Protein AF-A0A1A9HXX7-F1 (afdb_monomer)

Mean predicted aligned error: 15.19 Å

Secondary structure (DSSP, 8-state):
--B-HHHHHHHTTS-SSEEEEETTS-TTEEEEEEEEEEEETTEEEEEEEEEETTEE--TTTT-HHHHHH-BPTTTTSS-EEEETT----TTS-S-HHHHHHHTTEEPTTSBP-SSTTTTSBHHHHHHH-HHHHHHHHHH-TT-EE-HHHHHHHHHHSTT----HHHHHHHHHHHHHHHH-

Radius of gyration: 22.56 Å; Cα contacts (8 Å, |Δi|>4): 270; chains: 1; bounding box: 45×42×58 Å

pLDDT: mean 82.19, std 13.91, range [40.78, 95.62]

Sequence (180 aa):
MSLNIFEIWDGIGRQTPFAVRRDHWGEEQHAVVERIECEKLPYGKAFGYPVVNGQNSDRFEYDEQWRNEKLIPCCGCYQWTFIEDAEINKDKKLSDQYRKRLNKALSIFSKLTFGKHKGYTVEQAFLQNNQYIEWALLNVEKFCLTKEAIHLLEGMVAGFKFPDQIKRINDQKLLLCLKE

InterPro domains:
  IPR046768 Exodeoxyribonuclease X-like, C-terminal [PF20600] (112-140)

Organism: NCBI:txid1176587

Solvent-accessible surface area (backbone atoms only — not comparable to full-atom values): 10331 Å² total; per-residue (Å²): 129,57,33,23,52,50,55,51,30,56,74,66,70,65,61,64,68,46,38,34,27,48,80,89,51,58,92,56,36,35,33,40,37,61,47,74,54,61,94,50,88,71,48,69,49,40,25,35,49,44,30,44,76,82,34,84,44,72,89,67,56,88,40,62,54,34,64,75,70,20,36,46,79,71,39,69,40,64,41,28,36,81,42,91,86,58,78,69,70,84,84,75,83,64,52,76,68,45,50,66,42,63,73,44,58,37,47,44,81,36,59,35,90,57,75,96,52,48,73,33,26,46,45,59,39,33,78,74,35,53,68,56,51,54,49,37,46,70,73,35,83,77,45,27,56,37,72,66,33,54,55,50,58,35,68,72,39,89,91,48,68,80,54,69,68,56,53,52,48,26,52,50,43,47,53,53,54,73,73,116

Nearest PDB structures (foldseek):
  6z1p-assembly1_Bz  TM=7.227E-01  e=3.231E-03  Tetrahymena thermophila SB210
  7w76-assembly2_B  TM=1.781E-01  e=1.674E+00  Kluyveromyces lactis NRRL Y-1140
  2y4w-assembly1_A  TM=1.625E-01  e=4.793E+00  Homo sapiens

Structure (mmCIF, N/CA/C/O backbone):
data_AF-A0A1A9HXX7-F1
#
_entry.id   AF-A0A1A9HXX7-F1
#
loop_
_atom_site.group_PDB
_atom_site.id
_atom_site.type_symbol
_atom_site.label_atom_id
_atom_site.label_alt_id
_atom_site.label_comp_id
_atom_site.label_asym_id
_atom_site.label_entity_id
_atom_site.label_seq_id
_atom_site.pdbx_PDB_ins_code
_atom_site.Cartn_x
_atom_site.Cartn_y
_atom_site.Cartn_z
_atom_site.occupancy
_atom_site.B_iso_or_equiv
_atom_site.auth_seq_id
_atom_site.auth_comp_id
_atom_site.auth_asym_id
_atom_site.auth_atom_id
_atom_site.pdbx_PDB_model_num
ATOM 1 N N . MET A 1 1 ? 22.865 0.561 20.996 1.00 63.53 1 MET A N 1
ATOM 2 C CA . MET A 1 1 ? 22.057 0.380 22.219 1.00 63.53 1 MET A CA 1
ATOM 3 C C . MET A 1 1 ? 20.893 -0.497 21.839 1.00 63.53 1 MET A C 1
ATOM 5 O O . MET A 1 1 ? 20.206 -0.152 20.886 1.00 63.53 1 MET A O 1
ATOM 9 N N . SER A 1 2 ? 20.725 -1.617 22.528 1.00 83.56 2 SER A N 1
ATOM 10 C CA . SER A 1 2 ? 19.610 -2.525 22.286 1.00 83.56 2 SER A CA 1
ATOM 11 C C . SER A 1 2 ? 18.366 -1.983 22.982 1.00 83.56 2 SER A C 1
ATOM 13 O O . SER A 1 2 ? 18.411 -1.622 24.158 1.00 83.56 2 SER A O 1
ATOM 15 N N . LEU A 1 3 ? 17.272 -1.889 22.238 1.00 91.88 3 LEU A N 1
ATOM 16 C CA . LEU A 1 3 ? 15.974 -1.404 22.695 1.00 91.88 3 LEU A CA 1
ATOM 17 C C . LEU A 1 3 ? 14.982 -2.568 22.722 1.00 91.88 3 LEU A C 1
ATOM 19 O O . LEU A 1 3 ? 15.276 -3.669 22.244 1.00 91.88 3 LEU A O 1
ATOM 23 N N . ASN A 1 4 ? 13.800 -2.340 23.284 1.00 94.69 4 ASN A N 1
ATOM 24 C CA . ASN A 1 4 ? 12.667 -3.224 23.025 1.00 94.69 4 ASN A CA 1
ATOM 25 C C . ASN A 1 4 ? 11.915 -2.790 21.753 1.00 94.69 4 ASN A C 1
ATOM 27 O O . ASN A 1 4 ? 12.072 -1.668 21.268 1.00 94.69 4 ASN A O 1
ATOM 31 N N . ILE A 1 5 ? 11.080 -3.678 21.205 1.00 95.62 5 ILE A N 1
ATOM 32 C CA . ILE A 1 5 ? 10.365 -3.408 19.946 1.00 95.62 5 ILE A CA 1
ATOM 33 C C . ILE A 1 5 ? 9.424 -2.196 20.068 1.00 95.62 5 ILE A C 1
ATOM 35 O O . ILE A 1 5 ? 9.227 -1.478 19.091 1.00 95.62 5 ILE A O 1
ATOM 39 N N . PHE A 1 6 ? 8.858 -1.937 21.249 1.00 95.31 6 PHE A N 1
ATOM 40 C CA . PHE A 1 6 ? 7.892 -0.857 21.469 1.00 95.31 6 PHE A CA 1
ATOM 41 C C . PHE A 1 6 ? 8.556 0.522 21.531 1.00 95.31 6 PHE A C 1
ATOM 43 O O . PHE A 1 6 ? 8.003 1.483 21.008 1.00 95.31 6 PHE A O 1
ATOM 50 N N . GLU A 1 7 ? 9.749 0.619 22.116 1.00 93.94 7 GLU A N 1
ATOM 51 C CA . GLU A 1 7 ? 10.569 1.837 22.097 1.00 93.94 7 GLU A CA 1
ATOM 52 C C . GLU A 1 7 ? 11.086 2.141 20.692 1.00 93.94 7 GLU A C 1
ATOM 54 O O . GLU A 1 7 ? 11.061 3.295 20.271 1.00 93.94 7 GLU A O 1
ATOM 59 N N . ILE A 1 8 ? 11.493 1.110 19.939 1.00 92.75 8 ILE A N 1
ATOM 60 C CA . ILE A 1 8 ? 11.835 1.267 18.519 1.00 92.75 8 ILE A CA 1
ATOM 61 C C . ILE A 1 8 ? 10.624 1.808 17.760 1.00 92.75 8 ILE A C 1
ATOM 63 O O . ILE A 1 8 ? 10.739 2.807 17.059 1.00 92.75 8 ILE A O 1
ATOM 67 N N . TRP A 1 9 ? 9.460 1.177 17.935 1.00 92.88 9 TRP A N 1
ATOM 68 C CA . TRP A 1 9 ? 8.213 1.588 17.298 1.00 92.88 9 TRP A CA 1
ATOM 69 C C . TRP A 1 9 ? 7.835 3.034 17.628 1.00 92.88 9 TRP A C 1
ATOM 71 O O . TRP A 1 9 ? 7.499 3.789 16.720 1.00 92.88 9 TRP A O 1
ATOM 81 N N . ASP A 1 10 ? 7.919 3.446 18.894 1.00 91.25 10 ASP A N 1
ATOM 82 C CA . ASP A 1 10 ? 7.653 4.829 19.303 1.00 91.25 10 ASP A CA 1
ATOM 83 C C . ASP A 1 10 ? 8.661 5.806 18.671 1.00 91.25 10 ASP A C 1
ATOM 85 O O . ASP A 1 10 ? 8.258 6.822 18.102 1.00 91.25 10 ASP A O 1
ATOM 89 N N . GLY A 1 11 ? 9.949 5.444 18.659 1.00 88.94 11 GLY A N 1
ATOM 90 C CA . GLY A 1 11 ? 11.032 6.241 18.078 1.00 88.94 11 GLY A CA 1
ATOM 91 C C . GLY A 1 11 ? 10.926 6.452 16.564 1.00 88.94 11 GLY A C 1
ATOM 92 O O . GLY A 1 11 ? 11.278 7.524 16.078 1.00 88.94 11 GLY A O 1
ATOM 93 N N . ILE A 1 12 ? 10.383 5.483 15.817 1.00 85.69 12 ILE A N 1
ATOM 94 C CA . ILE A 1 12 ? 10.143 5.605 14.364 1.00 85.69 12 ILE A CA 1
ATOM 95 C C . ILE A 1 12 ? 8.781 6.239 14.022 1.00 85.69 12 ILE A C 1
ATOM 97 O O . ILE A 1 12 ? 8.313 6.157 12.885 1.00 85.69 12 ILE A O 1
ATOM 101 N N . GLY A 1 13 ? 8.098 6.848 14.996 1.00 85.75 13 GLY A N 1
ATOM 102 C CA . GLY A 1 13 ? 6.811 7.514 14.775 1.00 85.75 13 GLY A CA 1
ATOM 103 C C . GLY A 1 13 ? 5.624 6.554 14.677 1.00 85.75 13 GLY A C 1
ATOM 104 O O . GLY A 1 13 ? 4.640 6.848 13.998 1.00 85.75 13 GLY A O 1
ATOM 105 N N . ARG A 1 14 ? 5.709 5.404 15.353 1.00 86.62 14 ARG A N 1
ATOM 106 C CA . ARG A 1 14 ? 4.658 4.381 15.466 1.00 86.62 14 ARG A CA 1
ATOM 107 C C . ARG A 1 14 ? 4.222 3.760 14.141 1.00 86.62 14 ARG A C 1
ATOM 109 O O . ARG A 1 14 ? 3.080 3.319 13.986 1.00 86.62 14 ARG A O 1
ATOM 116 N N . GLN A 1 15 ? 5.145 3.673 13.192 1.00 80.38 15 GLN A N 1
ATOM 117 C CA . GLN A 1 15 ? 4.890 3.104 11.873 1.00 80.38 15 GLN A CA 1
ATOM 118 C C . GLN A 1 15 ? 5.136 1.592 11.842 1.00 80.38 15 GLN A C 1
ATOM 120 O O . GLN A 1 15 ? 5.987 1.061 12.548 1.00 80.38 15 GLN A O 1
ATOM 125 N N . THR A 1 16 ? 4.369 0.893 11.010 1.00 86.31 16 THR A N 1
ATOM 126 C CA . THR A 1 16 ? 4.563 -0.519 10.648 1.00 86.31 16 THR A CA 1
ATOM 127 C C . THR A 1 16 ? 4.318 -0.666 9.136 1.00 86.31 16 THR A C 1
ATOM 129 O O . THR A 1 16 ? 3.573 0.141 8.573 1.00 86.31 16 THR A O 1
ATOM 132 N N . PRO A 1 17 ? 4.908 -1.664 8.455 1.00 91.56 17 PRO A N 1
ATOM 133 C CA . PRO A 1 17 ? 5.880 -2.609 8.988 1.00 91.56 17 PRO A CA 1
ATOM 134 C C . PRO A 1 17 ? 7.278 -1.996 9.151 1.00 91.56 17 PRO A C 1
ATOM 136 O O . PRO A 1 17 ? 7.627 -1.046 8.455 1.00 91.56 17 PRO A O 1
ATOM 139 N N . PHE A 1 18 ? 8.080 -2.561 10.052 1.00 91.12 18 PHE A N 1
ATOM 140 C CA . PHE A 1 18 ? 9.488 -2.195 10.242 1.00 91.12 18 PHE A CA 1
ATOM 141 C C . PHE A 1 18 ? 10.331 -3.425 10.591 1.00 91.12 18 PHE A C 1
ATOM 143 O O . PHE A 1 18 ? 9.798 -4.433 11.056 1.00 91.12 18 PHE A O 1
ATOM 150 N N . ALA A 1 19 ? 11.639 -3.363 10.350 1.00 93.44 19 ALA A N 1
ATOM 151 C CA . ALA A 1 19 ? 12.543 -4.478 10.593 1.00 93.44 19 ALA A CA 1
ATOM 152 C C . ALA A 1 19 ? 13.346 -4.273 11.876 1.00 93.44 19 ALA A C 1
ATOM 154 O O . ALA A 1 19 ? 13.866 -3.190 12.146 1.00 93.44 19 ALA A O 1
ATOM 155 N N . VAL A 1 20 ? 13.475 -5.346 12.648 1.00 93.94 20 VAL A N 1
ATOM 156 C CA . VAL A 1 20 ? 14.313 -5.400 13.842 1.00 93.94 20 VAL A CA 1
ATOM 157 C C . VAL A 1 20 ? 15.187 -6.640 13.812 1.00 93.94 20 VAL A C 1
ATOM 159 O O . VAL A 1 20 ? 14.747 -7.722 13.424 1.00 93.94 20 VAL A O 1
ATOM 162 N N . ARG A 1 21 ? 16.432 -6.505 14.253 1.00 93.44 21 ARG A N 1
ATOM 163 C CA . ARG A 1 21 ? 17.349 -7.629 14.446 1.00 93.44 21 ARG A CA 1
ATOM 164 C C . ARG A 1 21 ? 17.585 -7.841 15.926 1.00 93.44 21 ARG A C 1
ATOM 166 O O . ARG A 1 21 ? 17.721 -6.876 16.675 1.00 93.44 21 ARG A O 1
ATOM 173 N N . ARG A 1 22 ? 17.642 -9.105 16.335 1.00 91.50 22 ARG A N 1
ATOM 174 C CA . ARG A 1 22 ? 18.023 -9.471 17.695 1.00 91.50 22 ARG A CA 1
ATOM 175 C C . ARG A 1 22 ? 19.546 -9.502 17.819 1.00 91.50 22 ARG A C 1
ATOM 177 O O . ARG A 1 22 ? 20.211 -9.933 16.886 1.00 91.50 22 ARG A O 1
ATOM 184 N N . ASP A 1 23 ? 20.094 -9.116 18.965 1.00 90.44 23 ASP A N 1
ATOM 185 C CA . ASP A 1 23 ? 21.549 -8.937 19.140 1.00 90.44 23 ASP A CA 1
ATOM 186 C C . ASP A 1 23 ? 22.413 -10.159 18.776 1.00 90.44 23 ASP A C 1
ATOM 188 O O . ASP A 1 23 ? 23.541 -10.005 18.322 1.00 90.44 23 ASP A O 1
ATOM 192 N N . HIS A 1 24 ? 21.895 -11.378 18.954 1.00 88.25 24 HIS A N 1
ATOM 193 C CA . HIS A 1 24 ? 22.619 -12.621 18.646 1.00 88.25 24 HIS A CA 1
ATOM 194 C C . HIS A 1 24 ? 22.291 -13.209 17.264 1.00 88.25 24 HIS A C 1
ATOM 196 O O . HIS A 1 24 ? 22.665 -14.346 16.977 1.00 88.25 24 HIS A O 1
ATOM 202 N N . TRP A 1 25 ? 21.533 -12.498 16.431 1.00 89.06 25 TRP A N 1
ATOM 203 C CA . TRP A 1 25 ? 21.194 -12.948 15.083 1.00 89.06 25 TRP A CA 1
ATOM 204 C C . TRP A 1 25 ? 22.250 -12.507 14.070 1.00 89.06 25 TRP A C 1
ATOM 206 O O . TRP A 1 25 ? 22.845 -11.439 14.207 1.00 89.06 25 TRP A O 1
ATOM 216 N N . GLY A 1 26 ? 22.461 -13.339 13.046 1.00 85.88 26 GLY A N 1
ATOM 217 C CA . GLY A 1 26 ? 23.341 -13.015 11.919 1.00 85.88 26 GLY A CA 1
ATOM 218 C C . GLY A 1 26 ? 22.847 -11.797 11.133 1.00 85.88 26 GLY A C 1
ATOM 219 O O . GLY A 1 26 ? 21.680 -11.412 11.230 1.00 85.88 26 GLY A O 1
ATOM 220 N N . GLU A 1 27 ? 23.720 -11.179 10.340 1.00 86.31 27 GLU A N 1
ATOM 221 C CA . GLU A 1 27 ? 23.376 -9.983 9.558 1.00 86.31 27 GLU A CA 1
ATOM 222 C C . GLU A 1 27 ? 22.264 -10.242 8.539 1.00 86.31 27 GLU A C 1
ATOM 224 O O . GLU A 1 27 ? 21.444 -9.365 8.270 1.00 86.31 27 GLU A O 1
ATOM 229 N N . GLU A 1 28 ? 22.193 -11.472 8.036 1.00 85.50 28 GLU A N 1
ATOM 230 C CA . GLU A 1 28 ? 21.183 -11.934 7.099 1.00 85.50 28 GLU A CA 1
ATOM 231 C C . GLU A 1 28 ? 19.810 -12.183 7.736 1.00 85.50 28 GLU A C 1
ATOM 233 O O . GLU A 1 28 ? 18.855 -12.497 7.021 1.00 85.50 28 GLU A O 1
ATOM 238 N N . GLN A 1 29 ? 19.709 -12.079 9.065 1.00 88.62 29 GLN A N 1
ATOM 239 C CA . GLN A 1 29 ? 18.544 -12.468 9.851 1.00 88.62 29 GLN A CA 1
ATOM 240 C C . GLN A 1 29 ? 17.905 -11.252 10.512 1.00 88.62 29 GLN A C 1
ATOM 242 O O . GLN A 1 29 ? 18.551 -10.478 11.218 1.00 88.62 29 GLN A O 1
ATOM 247 N N . HIS A 1 30 ? 16.599 -11.107 10.337 1.00 91.38 30 HIS A N 1
ATOM 248 C CA . HIS A 1 30 ? 15.818 -10.081 11.017 1.00 91.38 30 HIS A CA 1
ATOM 249 C C . HIS A 1 30 ? 14.355 -10.495 11.127 1.00 91.38 30 HIS A C 1
ATOM 251 O O . HIS A 1 30 ? 13.913 -11.455 10.504 1.00 91.38 30 HIS A O 1
ATOM 257 N N . ALA A 1 31 ? 13.598 -9.794 11.960 1.00 91.62 31 ALA A N 1
ATOM 258 C CA . ALA A 1 31 ? 12.160 -9.935 12.069 1.00 91.62 31 ALA A CA 1
ATOM 259 C C . ALA A 1 31 ? 11.512 -8.692 11.473 1.00 91.62 31 ALA A C 1
ATOM 261 O O . ALA A 1 31 ? 11.918 -7.569 11.767 1.00 91.62 31 ALA A O 1
ATOM 262 N N . VAL A 1 32 ? 10.490 -8.895 10.652 1.00 91.75 32 VAL A N 1
ATOM 263 C CA . VAL A 1 32 ? 9.611 -7.824 10.193 1.00 91.75 32 VAL A CA 1
ATOM 264 C C . VAL A 1 32 ? 8.426 -7.769 11.140 1.00 91.75 32 VAL A C 1
ATOM 266 O O . VAL A 1 32 ? 7.659 -8.725 11.232 1.00 91.75 32 VAL A O 1
ATOM 269 N N . VAL A 1 33 ? 8.280 -6.650 11.841 1.00 92.19 33 VAL A N 1
ATOM 270 C CA . VAL A 1 33 ? 7.141 -6.347 12.708 1.00 92.19 33 VAL A CA 1
ATOM 271 C C . VAL A 1 33 ? 6.030 -5.761 11.843 1.00 92.19 33 VAL A C 1
ATOM 273 O O . VAL A 1 33 ? 6.220 -4.723 11.219 1.00 92.19 33 VAL A O 1
ATOM 276 N N . GLU A 1 34 ? 4.869 -6.413 11.798 1.00 90.75 34 GLU A N 1
ATOM 277 C CA . GLU A 1 34 ? 3.717 -6.017 10.970 1.00 90.75 34 GLU A CA 1
ATOM 278 C C . GLU A 1 34 ? 2.596 -5.348 11.772 1.00 90.75 34 GLU A C 1
ATOM 280 O O . GLU A 1 34 ? 1.806 -4.592 11.214 1.00 90.75 34 GLU A O 1
ATOM 285 N N . ARG A 1 35 ? 2.479 -5.656 13.068 1.00 90.12 35 ARG A N 1
ATOM 286 C CA . ARG A 1 35 ? 1.409 -5.137 13.929 1.00 90.12 35 ARG A CA 1
ATOM 287 C C . ARG A 1 35 ? 1.891 -5.040 15.367 1.00 90.12 35 ARG A C 1
ATOM 289 O O . ARG A 1 35 ? 2.583 -5.934 15.847 1.00 90.12 35 ARG A O 1
ATOM 296 N N . ILE A 1 36 ? 1.470 -3.993 16.066 1.00 90.88 36 ILE A N 1
ATOM 297 C CA . ILE A 1 36 ? 1.721 -3.805 17.496 1.00 90.88 36 ILE A CA 1
ATOM 298 C C . ILE A 1 36 ? 0.397 -3.548 18.210 1.00 90.88 36 ILE A C 1
ATOM 300 O O . ILE A 1 36 ? -0.414 -2.741 17.765 1.00 90.88 36 ILE A O 1
ATOM 304 N N . GLU A 1 37 ? 0.202 -4.234 19.329 1.00 90.88 37 GLU A N 1
ATOM 305 C CA . GLU A 1 37 ? -0.870 -4.001 20.293 1.00 90.88 37 GLU A CA 1
ATOM 306 C C . GLU A 1 37 ? -0.215 -3.551 21.604 1.00 90.88 37 GLU A C 1
ATOM 308 O O . GLU A 1 37 ? 0.279 -4.368 22.381 1.00 90.88 37 GLU A O 1
ATOM 313 N N . CYS A 1 38 ? -0.140 -2.239 21.827 1.00 86.25 38 CYS A N 1
ATOM 314 C CA . CYS A 1 38 ? 0.487 -1.647 23.008 1.00 86.25 38 CYS A CA 1
ATOM 315 C C . CYS A 1 38 ? -0.418 -0.541 23.559 1.00 86.25 38 CYS A C 1
ATOM 317 O O . CYS A 1 38 ? -0.508 0.542 22.986 1.00 86.25 38 CYS A O 1
ATOM 319 N N . GLU A 1 39 ? -1.112 -0.832 24.661 1.00 79.19 39 GLU A N 1
ATOM 320 C CA . GLU A 1 39 ? -1.983 0.138 25.340 1.00 79.19 39 GLU A CA 1
ATOM 321 C C . GLU A 1 39 ? -1.170 1.164 26.142 1.00 79.19 39 GLU A C 1
ATOM 323 O O . GLU A 1 39 ? -1.529 2.339 26.209 1.00 79.19 39 GLU A O 1
ATOM 328 N N . LYS A 1 40 ? -0.051 0.729 26.736 1.00 83.75 40 LYS A N 1
ATOM 329 C CA . LYS A 1 40 ? 0.841 1.569 27.536 1.00 83.75 40 LYS A CA 1
ATOM 330 C C . LYS A 1 40 ? 2.294 1.143 27.342 1.00 83.75 40 LYS A C 1
ATOM 332 O O . LYS A 1 40 ? 2.651 -0.000 27.615 1.00 83.75 40 LYS A O 1
ATOM 337 N N . LEU A 1 41 ? 3.144 2.082 26.930 1.00 79.44 41 LEU A N 1
ATOM 338 C CA . LEU A 1 41 ? 4.585 1.848 26.832 1.00 79.44 41 LEU A CA 1
ATOM 339 C C . LEU A 1 41 ? 5.187 1.451 28.199 1.00 79.44 41 LEU A C 1
ATOM 341 O O . LEU A 1 41 ? 4.703 1.920 29.236 1.00 79.44 41 LEU A O 1
ATOM 345 N N . PRO A 1 42 ? 6.253 0.627 28.222 1.00 83.56 42 PRO A N 1
ATOM 346 C CA . PRO A 1 42 ? 6.999 0.098 27.073 1.00 83.56 42 PRO A CA 1
ATOM 347 C C . PRO A 1 42 ? 6.632 -1.356 26.715 1.00 83.56 42 PRO A C 1
ATOM 349 O O . PRO A 1 42 ? 7.453 -2.058 26.135 1.00 83.56 42 PRO A O 1
ATOM 352 N N . TYR A 1 43 ? 5.439 -1.845 27.082 1.00 88.44 43 TYR A N 1
ATOM 353 C CA . TYR A 1 43 ? 5.087 -3.262 26.927 1.00 88.44 43 TYR A CA 1
ATOM 354 C C . TYR A 1 43 ? 3.765 -3.474 26.190 1.00 88.44 43 TYR A C 1
ATOM 356 O O . TYR A 1 43 ? 2.819 -2.696 26.294 1.00 88.44 43 TYR A O 1
ATOM 364 N N . GLY A 1 44 ? 3.688 -4.573 25.451 1.00 91.38 44 GLY A N 1
ATOM 365 C CA . GLY A 1 44 ? 2.519 -4.955 24.674 1.00 91.38 44 GLY A CA 1
ATOM 366 C C . GLY A 1 44 ? 2.766 -6.273 23.955 1.00 91.38 44 GLY A C 1
ATOM 367 O O . GLY A 1 44 ? 3.568 -7.096 24.400 1.00 91.38 44 GLY A O 1
ATOM 368 N N . LYS A 1 45 ? 2.113 -6.451 22.811 1.00 94.31 45 LYS A N 1
ATOM 369 C CA . LYS A 1 45 ? 2.353 -7.560 21.887 1.00 94.31 45 LYS A CA 1
ATOM 370 C C . LYS A 1 45 ? 2.840 -7.013 20.554 1.00 94.31 45 LYS A C 1
ATOM 372 O O . LYS A 1 45 ? 2.251 -6.078 20.013 1.00 94.31 45 LYS A O 1
ATOM 377 N N . ALA A 1 46 ? 3.901 -7.603 20.021 1.00 94.50 46 ALA A N 1
ATOM 378 C CA . ALA A 1 46 ? 4.367 -7.341 18.666 1.00 94.50 46 ALA A CA 1
ATOM 379 C C . ALA A 1 46 ? 4.147 -8.590 17.817 1.00 94.50 46 ALA A C 1
ATOM 381 O O . ALA A 1 46 ? 4.426 -9.702 18.263 1.00 94.50 46 ALA A O 1
ATOM 382 N N . PHE A 1 47 ? 3.655 -8.399 16.600 1.00 92.75 47 PHE A N 1
ATOM 383 C CA . PHE A 1 47 ? 3.376 -9.473 15.663 1.00 92.75 47 PHE A CA 1
ATOM 384 C C . PHE A 1 47 ? 4.177 -9.279 14.385 1.00 92.75 47 PHE A C 1
ATOM 386 O O . PHE A 1 47 ? 4.315 -8.154 13.904 1.00 92.75 47 PHE A O 1
ATOM 393 N N . GLY A 1 48 ? 4.664 -10.368 13.806 1.00 91.19 48 GLY A N 1
ATOM 394 C CA . GLY A 1 48 ? 5.498 -10.310 12.620 1.00 91.19 48 GLY A CA 1
ATOM 395 C C . GLY A 1 48 ? 6.017 -11.666 12.181 1.00 91.19 48 GLY A C 1
ATOM 396 O O . GLY A 1 48 ? 5.526 -12.710 12.604 1.00 91.19 48 GLY A O 1
ATOM 397 N N . TYR A 1 49 ? 7.023 -11.655 11.320 1.00 87.88 49 TYR A N 1
ATOM 398 C CA . TYR A 1 49 ? 7.617 -12.868 10.771 1.00 87.88 49 TYR A CA 1
ATOM 399 C C . TYR A 1 49 ? 9.133 -12.718 10.627 1.00 87.88 49 TYR A C 1
ATOM 401 O O . TYR A 1 49 ? 9.629 -11.604 10.445 1.00 87.88 49 TYR A O 1
ATOM 409 N N . PRO A 1 50 ? 9.885 -13.820 10.711 1.00 89.44 50 PRO A N 1
ATOM 410 C CA . PRO A 1 50 ? 11.319 -13.789 10.505 1.00 89.44 50 PRO A CA 1
ATOM 411 C C . PRO A 1 50 ? 11.684 -13.848 9.019 1.00 89.44 50 PRO A C 1
ATOM 413 O O . PRO A 1 50 ? 11.007 -14.464 8.190 1.00 89.44 50 PRO A O 1
ATOM 416 N N . VAL A 1 51 ? 12.808 -13.224 8.705 1.00 86.88 51 VAL A N 1
ATOM 417 C CA . VAL A 1 51 ? 13.403 -13.122 7.380 1.00 86.88 51 VAL A CA 1
ATOM 418 C C . VAL A 1 51 ? 14.854 -13.573 7.472 1.00 86.88 51 VAL A C 1
ATOM 420 O O . VAL A 1 51 ? 15.575 -13.194 8.396 1.00 86.88 51 VAL A O 1
ATOM 423 N N . VAL A 1 52 ? 15.275 -14.394 6.512 1.00 84.44 52 VAL A N 1
ATOM 424 C CA . VAL A 1 52 ? 16.657 -14.854 6.345 1.00 84.44 52 VAL A CA 1
ATOM 425 C C . VAL A 1 52 ? 17.042 -14.658 4.881 1.00 84.44 52 VAL A C 1
ATOM 427 O O . VAL A 1 52 ? 16.328 -15.129 3.998 1.00 84.44 52 VAL A O 1
ATOM 430 N N . ASN A 1 53 ? 18.148 -13.961 4.605 1.00 81.12 53 ASN A N 1
ATOM 431 C CA . ASN A 1 53 ? 18.597 -13.629 3.239 1.00 81.12 53 ASN A CA 1
ATOM 432 C C . ASN A 1 53 ? 17.502 -12.946 2.387 1.00 81.12 53 ASN A C 1
ATOM 434 O O . ASN A 1 53 ? 17.302 -13.286 1.221 1.00 81.12 53 ASN A O 1
ATOM 438 N N . GLY A 1 54 ? 16.733 -12.033 2.991 1.00 73.38 54 GLY A N 1
ATOM 439 C CA . GLY A 1 54 ? 15.649 -11.307 2.311 1.00 73.38 54 GLY A CA 1
ATOM 440 C C . GLY A 1 54 ? 14.395 -12.141 2.003 1.00 73.38 54 GLY A C 1
ATOM 441 O O . GLY A 1 54 ? 13.442 -11.627 1.416 1.00 73.38 54 GLY A O 1
ATOM 442 N N . GLN A 1 55 ? 14.356 -13.415 2.407 1.00 74.88 55 GLN A N 1
ATOM 443 C CA . GLN A 1 55 ? 13.207 -14.297 2.218 1.00 74.88 55 GLN A CA 1
ATOM 444 C C . GLN A 1 55 ? 12.541 -14.634 3.548 1.00 74.88 55 GLN A C 1
ATOM 446 O O . GLN A 1 55 ? 13.211 -14.827 4.563 1.00 74.88 55 GLN A O 1
ATOM 451 N N . ASN A 1 56 ? 11.211 -14.743 3.531 1.00 77.31 56 ASN A N 1
ATOM 452 C CA . ASN A 1 56 ? 10.469 -15.276 4.669 1.00 77.31 56 ASN A CA 1
ATOM 453 C C . ASN A 1 56 ? 11.020 -16.655 5.010 1.00 77.31 56 ASN A C 1
ATOM 455 O O . ASN A 1 56 ? 11.203 -17.490 4.124 1.00 77.31 56 ASN A O 1
ATOM 459 N N . SER A 1 57 ? 11.286 -16.865 6.289 1.00 73.88 57 SER A N 1
ATOM 460 C CA . SER A 1 57 ? 11.929 -18.076 6.759 1.00 73.88 57 SER A CA 1
ATOM 461 C C . SER A 1 57 ? 11.052 -18.763 7.783 1.00 73.88 57 SER A C 1
ATOM 463 O O . SER A 1 57 ? 10.546 -18.122 8.693 1.00 73.88 57 SER A O 1
ATOM 465 N N . ASP A 1 58 ? 10.942 -20.079 7.687 1.00 70.38 58 ASP A N 1
ATOM 466 C CA . ASP A 1 58 ? 10.296 -20.896 8.713 1.00 70.38 58 ASP A CA 1
ATOM 467 C C . ASP A 1 58 ? 11.321 -21.354 9.776 1.00 70.38 58 ASP A C 1
ATOM 469 O O . ASP A 1 58 ? 11.021 -22.091 10.705 1.00 70.38 58 ASP A O 1
ATOM 473 N N . ARG A 1 59 ? 12.573 -20.873 9.706 1.00 59.88 59 ARG A N 1
ATOM 474 C CA . ARG A 1 59 ? 13.682 -21.298 10.583 1.00 59.88 59 ARG A CA 1
ATOM 475 C C . ARG A 1 59 ? 13.442 -21.067 12.083 1.00 59.88 59 ARG A C 1
ATOM 477 O O . ARG A 1 59 ? 14.129 -21.675 12.900 1.00 59.88 59 ARG A O 1
ATOM 484 N N . PHE A 1 60 ? 12.485 -20.219 12.455 1.00 64.25 60 PHE A N 1
ATOM 485 C CA . PHE A 1 60 ? 12.113 -19.958 13.852 1.00 64.25 60 PHE A CA 1
ATOM 486 C C . PHE A 1 60 ? 10.790 -20.641 14.257 1.00 64.25 60 PHE A C 1
ATOM 488 O O . PHE A 1 60 ? 10.161 -20.246 15.233 1.00 64.25 60 PHE A O 1
ATOM 495 N N . GLU A 1 61 ? 10.394 -21.696 13.534 1.00 57.09 61 GLU A N 1
ATOM 496 C CA . GLU A 1 61 ? 9.192 -22.521 13.757 1.00 57.09 61 GLU A CA 1
ATOM 497 C C . GLU A 1 61 ? 9.086 -23.190 15.134 1.00 57.09 61 GLU A C 1
ATOM 499 O O . GLU A 1 61 ? 8.025 -23.725 15.461 1.00 57.09 61 GLU A O 1
ATOM 504 N N . TYR A 1 62 ? 10.153 -23.189 15.939 1.00 72.38 62 TYR A N 1
ATOM 505 C CA . TYR A 1 62 ? 10.118 -23.788 17.275 1.00 72.38 62 TYR A CA 1
ATOM 506 C C . TYR A 1 62 ? 9.169 -23.047 18.229 1.00 72.38 62 TYR A C 1
ATOM 508 O O . TYR A 1 62 ? 8.744 -23.627 19.226 1.00 72.38 62 TYR A O 1
ATOM 516 N N . ASP A 1 63 ? 8.839 -21.783 17.947 1.00 80.88 63 ASP A N 1
ATOM 517 C CA . ASP A 1 63 ? 7.873 -21.016 18.729 1.00 80.88 63 ASP A CA 1
ATOM 518 C C . ASP A 1 63 ? 6.471 -21.139 18.115 1.00 80.88 63 ASP A C 1
ATOM 520 O O . ASP A 1 63 ? 6.170 -20.575 17.058 1.00 80.88 63 ASP A O 1
ATOM 524 N N . GLU A 1 64 ? 5.598 -21.903 18.776 1.00 81.38 64 GLU A N 1
ATOM 525 C CA . GLU A 1 64 ? 4.244 -22.163 18.280 1.00 81.38 64 GLU A CA 1
ATOM 526 C C . GLU A 1 64 ? 3.396 -20.891 18.174 1.00 81.38 64 GLU A C 1
ATOM 528 O O . GLU A 1 64 ? 2.592 -20.768 17.246 1.00 81.38 64 GLU A O 1
ATOM 533 N N . GLN A 1 65 ? 3.587 -19.937 19.091 1.00 83.75 65 GLN A N 1
ATOM 534 C CA . GLN A 1 65 ? 2.846 -18.675 19.102 1.00 83.75 65 GLN A CA 1
ATOM 535 C C . GLN A 1 65 ? 3.313 -17.774 17.960 1.00 83.75 65 GLN A C 1
ATOM 537 O O . GLN A 1 65 ? 2.494 -17.148 17.282 1.00 83.75 65 GLN A O 1
ATOM 542 N N . TRP A 1 66 ? 4.614 -17.756 17.672 1.00 86.88 66 TRP A N 1
ATOM 543 C CA . TRP A 1 66 ? 5.129 -17.025 16.524 1.00 86.88 66 TRP A CA 1
ATOM 544 C C . TRP A 1 66 ? 4.685 -17.649 15.200 1.00 86.88 66 TRP A C 1
ATOM 546 O O . TRP A 1 66 ? 4.236 -16.941 14.301 1.00 86.88 66 TRP A O 1
ATOM 556 N N . ARG A 1 67 ? 4.724 -18.977 15.079 1.00 79.75 67 ARG A N 1
ATOM 557 C CA . ARG A 1 67 ? 4.297 -19.678 13.861 1.00 79.75 67 ARG A CA 1
ATOM 558 C C . ARG A 1 67 ? 2.806 -19.487 13.569 1.00 79.75 67 ARG A C 1
ATOM 560 O O . ARG A 1 67 ? 2.436 -19.167 12.440 1.00 79.75 67 ARG A O 1
ATOM 567 N N . ASN A 1 68 ? 1.953 -19.682 14.574 1.00 81.19 68 ASN A N 1
ATOM 568 C CA . ASN A 1 68 ? 0.503 -19.737 14.379 1.00 81.19 68 ASN A CA 1
ATOM 569 C C . ASN A 1 68 ? -0.156 -18.356 14.483 1.00 81.19 68 ASN A C 1
ATOM 571 O O . ASN A 1 68 ? -1.046 -18.027 13.699 1.00 81.19 68 ASN A O 1
ATOM 575 N N . GLU A 1 69 ? 0.284 -17.536 15.439 1.00 85.25 69 GLU A N 1
ATOM 576 C CA . GLU A 1 69 ? -0.336 -16.244 15.755 1.00 85.25 69 GLU A CA 1
ATOM 577 C C . GLU A 1 69 ? 0.517 -15.053 15.314 1.00 85.25 69 GLU A C 1
ATOM 579 O O . GLU A 1 69 ? 0.079 -13.908 15.439 1.00 85.25 69 GLU A O 1
ATOM 584 N N . LYS A 1 70 ? 1.718 -15.305 14.775 1.00 89.25 70 LYS A N 1
ATOM 585 C CA . LYS A 1 70 ? 2.734 -14.292 14.459 1.00 89.25 70 LYS A CA 1
ATOM 586 C C . LYS A 1 70 ? 3.272 -13.538 15.668 1.00 89.25 70 LYS A C 1
ATOM 588 O O . LYS A 1 70 ? 3.910 -12.510 15.476 1.00 89.25 70 LYS A O 1
ATOM 593 N N . LEU A 1 71 ? 3.031 -13.992 16.894 1.00 91.12 71 LEU A N 1
ATOM 594 C CA . LEU A 1 71 ? 3.496 -13.293 18.088 1.00 91.12 71 LEU A CA 1
ATOM 595 C C . LEU A 1 71 ? 5.026 -13.368 18.182 1.00 91.12 71 LEU A 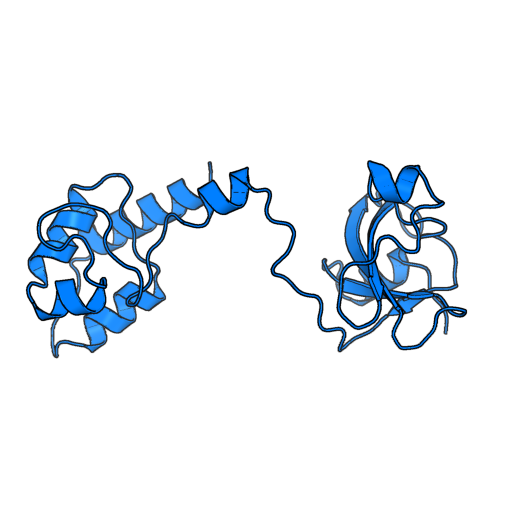C 1
ATOM 597 O O . LEU A 1 71 ? 5.582 -14.449 18.320 1.00 91.12 71 LEU A O 1
ATOM 601 N N . ILE A 1 72 ? 5.709 -12.226 18.115 1.00 92.56 72 ILE A N 1
ATOM 602 C CA . ILE A 1 72 ? 7.170 -12.188 18.179 1.00 92.56 72 ILE A CA 1
ATOM 603 C C . ILE A 1 72 ? 7.606 -12.494 19.621 1.00 92.56 72 ILE A C 1
ATOM 605 O O . ILE A 1 72 ? 7.261 -11.733 20.540 1.00 92.56 72 ILE A O 1
ATOM 609 N N . PRO A 1 73 ? 8.394 -13.559 19.844 1.00 89.75 73 PRO A N 1
ATOM 610 C CA . PRO A 1 73 ? 8.855 -13.921 21.172 1.00 89.75 73 PRO A CA 1
ATOM 611 C C . PRO A 1 73 ? 9.828 -12.873 21.699 1.00 89.75 73 PRO A C 1
ATOM 613 O O . PRO A 1 73 ? 10.621 -12.298 20.953 1.00 89.75 73 PRO A O 1
ATOM 616 N N . CYS A 1 74 ? 9.797 -12.636 23.011 1.00 90.75 74 CYS A N 1
ATOM 617 C CA . CYS A 1 74 ? 10.695 -11.683 23.672 1.00 90.75 74 CYS A CA 1
ATOM 618 C C . CYS A 1 74 ? 10.634 -10.250 23.091 1.00 90.75 74 CYS A C 1
ATOM 620 O O . CYS A 1 74 ? 11.623 -9.518 23.150 1.00 90.75 74 CYS A O 1
ATOM 622 N N . CYS A 1 75 ? 9.494 -9.812 22.542 1.00 90.88 75 CYS A N 1
ATOM 623 C CA . CYS A 1 75 ? 9.347 -8.475 21.943 1.00 90.88 75 CYS A CA 1
ATOM 624 C C . CYS A 1 75 ? 9.583 -7.304 22.922 1.00 90.88 75 CYS A C 1
ATOM 626 O O . CYS A 1 75 ? 9.995 -6.225 22.503 1.00 90.88 75 CYS A O 1
ATOM 628 N N . GLY A 1 76 ? 9.379 -7.523 24.225 1.00 92.12 76 GLY A N 1
ATOM 629 C CA . GLY A 1 76 ? 9.669 -6.551 25.288 1.00 92.12 76 GLY A CA 1
ATOM 630 C C . GLY A 1 76 ? 11.112 -6.564 25.811 1.00 92.12 76 GLY A C 1
ATOM 631 O O . GLY A 1 76 ? 11.436 -5.783 26.699 1.00 92.12 76 GLY A O 1
ATOM 632 N N . CYS A 1 77 ? 11.979 -7.454 25.320 1.00 91.19 77 CYS A N 1
ATOM 633 C CA . CYS A 1 77 ? 13.368 -7.520 25.775 1.00 91.19 77 CYS A CA 1
ATOM 634 C C . CYS A 1 77 ? 14.212 -6.421 25.125 1.00 91.19 77 CYS A C 1
ATOM 636 O O . CYS A 1 77 ? 14.068 -6.157 23.939 1.00 91.19 77 CYS A O 1
ATOM 638 N N . TYR A 1 78 ? 15.154 -5.848 25.869 1.00 93.75 78 TYR A N 1
ATOM 639 C CA . TYR A 1 78 ? 16.120 -4.857 25.378 1.00 93.75 78 TYR A CA 1
ATOM 640 C C . TYR A 1 78 ? 17.251 -5.529 24.588 1.00 93.75 78 TYR A C 1
ATOM 642 O O . TYR A 1 78 ? 18.412 -5.484 24.976 1.00 93.75 78 TYR A O 1
ATOM 650 N N . GLN A 1 79 ? 16.885 -6.257 23.536 1.00 93.56 79 GLN A N 1
ATOM 651 C CA . GLN A 1 79 ? 17.790 -7.060 22.704 1.00 93.56 79 GLN A CA 1
ATOM 652 C C . GLN A 1 79 ? 17.520 -6.854 21.212 1.00 93.56 79 GLN A C 1
ATOM 654 O O . GLN A 1 79 ? 17.919 -7.687 20.399 1.00 93.56 79 GLN A O 1
ATOM 659 N N . TRP A 1 80 ? 16.766 -5.808 20.865 1.00 94.31 80 TRP A N 1
ATOM 660 C CA . TRP A 1 80 ? 16.370 -5.507 19.501 1.00 94.31 80 TRP A CA 1
ATOM 661 C C . TRP A 1 80 ? 17.058 -4.240 19.018 1.00 94.31 80 TRP A C 1
ATOM 663 O O . TRP A 1 80 ? 17.199 -3.257 19.745 1.00 94.31 80 TRP A O 1
ATOM 673 N N . THR A 1 81 ? 17.448 -4.262 17.753 1.00 94.56 81 THR A N 1
ATOM 674 C CA . THR A 1 81 ? 18.023 -3.124 17.046 1.00 94.56 81 THR A CA 1
ATOM 675 C C . THR A 1 81 ? 17.207 -2.874 15.786 1.00 94.56 81 THR A C 1
ATOM 677 O O . THR A 1 81 ? 16.886 -3.814 15.058 1.00 94.56 81 THR A O 1
ATOM 680 N N . PHE A 1 82 ? 16.849 -1.615 15.541 1.00 92.88 82 PHE A N 1
ATOM 681 C CA . PHE A 1 82 ? 16.156 -1.199 14.325 1.00 92.88 82 PHE A CA 1
ATOM 682 C C . PHE A 1 82 ? 17.064 -1.346 13.098 1.00 92.88 82 PHE A C 1
ATOM 684 O O . PHE A 1 82 ? 18.261 -1.074 13.179 1.00 92.88 82 PHE A O 1
ATOM 691 N N . ILE A 1 83 ? 16.496 -1.774 11.971 1.00 90.69 83 ILE A N 1
ATOM 692 C CA . ILE A 1 83 ? 17.194 -1.848 10.686 1.00 90.69 83 ILE A CA 1
ATOM 693 C C . ILE A 1 83 ? 16.525 -0.856 9.735 1.00 90.69 83 ILE A C 1
ATOM 695 O O . ILE A 1 83 ? 15.423 -1.113 9.254 1.00 90.69 83 ILE A O 1
ATOM 699 N N . GLU A 1 84 ? 17.197 0.267 9.486 1.00 78.19 84 GLU A N 1
ATOM 700 C CA . GLU A 1 84 ? 16.695 1.361 8.640 1.00 78.19 84 GLU A CA 1
ATOM 701 C C . GLU A 1 84 ? 16.490 0.922 7.182 1.00 78.19 84 GLU A C 1
ATOM 703 O O . GLU A 1 84 ? 15.410 1.113 6.627 1.00 78.19 84 GLU A O 1
ATOM 708 N N . ASP A 1 85 ? 17.485 0.247 6.603 1.00 70.44 85 ASP A N 1
ATOM 709 C CA . ASP A 1 85 ? 17.524 -0.109 5.177 1.00 70.44 85 ASP A CA 1
ATOM 710 C C . ASP A 1 85 ? 17.132 -1.566 4.895 1.00 70.44 85 ASP A C 1
ATOM 712 O O . ASP A 1 85 ? 17.567 -2.170 3.912 1.00 70.44 85 ASP A O 1
ATOM 716 N N . ALA A 1 86 ? 16.332 -2.187 5.764 1.00 70.25 86 ALA A N 1
ATOM 717 C CA . ALA A 1 86 ? 15.839 -3.520 5.455 1.00 70.25 86 ALA A CA 1
ATOM 718 C C . ALA A 1 86 ? 14.916 -3.451 4.231 1.00 70.25 86 ALA A C 1
ATOM 720 O O . ALA A 1 86 ? 13.928 -2.712 4.228 1.00 70.25 86 ALA A O 1
ATOM 721 N N . GLU A 1 87 ? 15.189 -4.278 3.220 1.00 65.38 87 GLU A N 1
ATOM 722 C CA . GLU A 1 87 ? 14.251 -4.560 2.134 1.00 65.38 87 GLU A CA 1
ATOM 723 C C . GLU A 1 87 ? 13.057 -5.345 2.692 1.00 65.38 87 GLU A C 1
ATOM 725 O O . GLU A 1 87 ? 12.908 -6.558 2.526 1.00 65.38 87 GLU A O 1
ATOM 730 N N . ILE A 1 88 ? 12.189 -4.643 3.416 1.00 66.62 88 ILE A N 1
ATOM 731 C CA . ILE A 1 88 ? 10.920 -5.175 3.875 1.00 66.62 88 ILE A CA 1
ATOM 732 C C . ILE A 1 88 ? 10.091 -5.324 2.613 1.00 66.62 88 ILE A C 1
ATOM 734 O O . ILE A 1 88 ? 9.565 -4.343 2.087 1.00 66.62 88 ILE A O 1
ATOM 738 N N . ASN A 1 89 ? 10.021 -6.551 2.101 1.00 54.03 89 ASN A N 1
ATOM 739 C CA . ASN A 1 89 ? 9.155 -6.927 0.995 1.00 54.03 89 ASN A CA 1
ATOM 740 C C . ASN A 1 89 ? 7.706 -6.565 1.374 1.00 54.03 89 ASN A C 1
ATOM 742 O O . ASN A 1 89 ? 6.971 -7.374 1.945 1.00 54.03 89 ASN A O 1
ATOM 746 N N . LYS A 1 90 ? 7.290 -5.330 1.061 1.00 48.28 90 LYS A N 1
ATOM 747 C CA . LYS A 1 90 ? 5.937 -4.794 1.290 1.00 48.28 90 LYS A CA 1
ATOM 748 C C . LYS A 1 90 ? 4.866 -5.606 0.542 1.00 48.28 90 LYS A C 1
ATOM 750 O O . LYS A 1 90 ? 3.676 -5.419 0.774 1.00 48.28 90 LYS A O 1
ATOM 755 N N . ASP A 1 91 ? 5.279 -6.551 -0.305 1.00 44.03 91 ASP A N 1
ATOM 756 C CA . ASP A 1 91 ? 4.433 -7.319 -1.214 1.00 44.03 91 ASP A CA 1
ATOM 757 C C . ASP A 1 91 ? 3.857 -8.637 -0.669 1.00 44.03 91 ASP A C 1
ATOM 759 O O . ASP A 1 91 ? 3.109 -9.327 -1.378 1.00 44.03 91 ASP A O 1
ATOM 763 N N . LYS A 1 92 ? 4.119 -9.016 0.589 1.00 47.09 92 LYS A N 1
ATOM 764 C CA . LYS A 1 92 ? 3.560 -10.261 1.153 1.00 47.09 92 LYS A CA 1
ATOM 765 C C . LYS A 1 92 ? 3.034 -10.123 2.583 1.00 47.09 92 LYS A C 1
ATOM 767 O O . LYS A 1 92 ? 3.600 -10.701 3.500 1.00 47.09 92 LYS A O 1
ATOM 772 N N . LYS A 1 93 ? 1.850 -9.510 2.719 1.00 43.09 93 LYS A N 1
ATOM 773 C CA . LYS A 1 93 ? 0.644 -10.144 3.313 1.00 43.09 93 LYS A CA 1
ATOM 774 C C . LYS A 1 93 ? -0.572 -9.227 3.204 1.00 43.09 93 LYS A C 1
ATOM 776 O O . LYS A 1 93 ? -1.131 -8.720 4.168 1.00 43.09 93 LYS A O 1
ATOM 781 N N . LEU A 1 94 ? -1.038 -9.110 1.974 1.00 44.44 94 LEU A N 1
ATOM 782 C CA . LEU A 1 94 ? -2.427 -8.802 1.697 1.00 44.44 94 LEU A CA 1
ATOM 783 C C . LEU A 1 94 ? -3.088 -10.155 1.449 1.00 44.44 94 LEU A C 1
ATOM 785 O O . LEU A 1 94 ? -2.624 -10.898 0.584 1.00 44.44 94 LEU A O 1
ATOM 789 N N . SER A 1 95 ? -4.062 -10.532 2.287 1.00 50.06 95 SER A N 1
ATOM 790 C CA . SER A 1 95 ? -4.717 -11.851 2.238 1.00 50.06 95 SER A CA 1
ATOM 791 C C . SER A 1 95 ? -5.139 -12.189 0.804 1.00 50.06 95 SER A C 1
ATOM 793 O O . SER A 1 95 ? -5.442 -11.285 0.037 1.00 50.06 95 SER A O 1
ATOM 795 N N . ASP A 1 96 ? -5.198 -13.456 0.392 1.00 46.09 96 ASP A N 1
ATOM 796 C CA . ASP A 1 96 ? -5.638 -13.786 -0.978 1.00 46.09 96 ASP A CA 1
ATOM 797 C C . ASP A 1 96 ? -7.058 -13.263 -1.288 1.00 46.09 96 ASP A C 1
ATOM 799 O O . ASP A 1 96 ? -7.387 -12.982 -2.441 1.00 46.09 96 ASP A O 1
ATOM 803 N N . GLN A 1 97 ? -7.874 -13.013 -0.253 1.00 42.78 97 GLN A N 1
ATOM 804 C CA . GLN A 1 97 ? -9.100 -12.212 -0.347 1.00 42.78 97 GLN A CA 1
ATOM 805 C C . GLN A 1 97 ? -8.828 -10.725 -0.621 1.00 42.78 97 GLN A C 1
ATOM 807 O O . GLN A 1 97 ? -9.477 -10.154 -1.490 1.00 42.78 97 GLN A O 1
ATOM 812 N N . TYR A 1 98 ? -7.863 -10.103 0.058 1.00 40.78 98 TYR A N 1
ATOM 813 C CA . TYR A 1 98 ? -7.412 -8.735 -0.198 1.00 40.78 98 TYR A CA 1
ATOM 814 C C . TYR A 1 98 ? -6.692 -8.577 -1.544 1.00 40.78 98 TYR A C 1
ATOM 816 O O . TYR A 1 98 ? -6.897 -7.576 -2.207 1.00 40.78 98 TYR A O 1
ATOM 824 N N . ARG A 1 99 ? -5.933 -9.558 -2.045 1.00 44.66 99 ARG A N 1
ATOM 825 C CA . ARG A 1 99 ? -5.405 -9.561 -3.427 1.00 44.66 99 ARG A CA 1
ATOM 826 C C . ARG A 1 99 ? -6.524 -9.690 -4.465 1.00 44.66 99 ARG A C 1
ATOM 828 O O . ARG A 1 99 ? -6.463 -9.062 -5.519 1.00 44.66 99 ARG A O 1
ATOM 835 N N . LYS A 1 100 ? -7.601 -10.418 -4.142 1.00 47.34 100 LYS A N 1
ATOM 836 C CA . LYS A 1 100 ? -8.867 -10.378 -4.899 1.00 47.34 100 LYS A CA 1
ATOM 837 C C . LYS A 1 100 ? -9.555 -9.004 -4.841 1.00 47.34 100 LYS A C 1
ATOM 839 O O . LYS A 1 100 ? -10.261 -8.666 -5.785 1.00 47.34 100 LYS A O 1
ATOM 844 N N . ARG A 1 101 ? -9.349 -8.230 -3.766 1.00 46.41 101 ARG A N 1
ATOM 845 C CA . ARG A 1 101 ? -9.900 -6.874 -3.559 1.00 46.41 101 ARG A CA 1
ATOM 846 C C . ARG A 1 101 ? -9.021 -5.762 -4.169 1.00 46.41 101 ARG A C 1
ATOM 848 O O . ARG A 1 101 ? -9.567 -4.815 -4.718 1.00 46.41 101 ARG A O 1
ATOM 855 N N . LEU A 1 102 ? -7.693 -5.917 -4.187 1.00 43.06 102 LEU A N 1
ATOM 856 C CA . LEU A 1 102 ? -6.708 -4.971 -4.739 1.00 43.06 102 LEU A CA 1
ATOM 857 C C . LEU A 1 102 ? -6.637 -4.942 -6.265 1.00 43.06 102 LEU A C 1
ATOM 859 O O . LEU A 1 102 ? -6.323 -3.907 -6.840 1.00 43.06 102 LEU A O 1
ATOM 863 N N . ASN A 1 103 ? -6.933 -6.052 -6.938 1.00 52.72 103 ASN A N 1
ATOM 864 C CA . ASN A 1 103 ? -6.857 -6.152 -8.400 1.00 52.72 103 ASN A CA 1
ATOM 865 C C . ASN A 1 103 ? -8.082 -5.549 -9.124 1.00 52.72 103 ASN A C 1
ATOM 867 O O . ASN A 1 103 ? -8.504 -6.070 -10.156 1.00 52.72 103 ASN A O 1
ATOM 871 N N . LYS A 1 104 ? -8.706 -4.495 -8.580 1.00 61.91 104 LYS A N 1
ATOM 872 C CA . LYS A 1 104 ? -9.925 -3.889 -9.157 1.00 61.91 104 LYS A CA 1
ATOM 873 C C . LYS A 1 104 ? -9.649 -2.623 -9.978 1.00 61.91 104 LYS A C 1
ATOM 875 O O . LYS A 1 104 ? -10.333 -2.413 -10.975 1.00 61.91 104 LYS A O 1
ATOM 880 N N . ALA A 1 105 ? -8.642 -1.823 -9.613 1.00 73.50 105 ALA A N 1
ATOM 881 C CA . ALA A 1 105 ? -8.268 -0.623 -10.363 1.00 73.50 105 ALA A CA 1
ATOM 882 C C . ALA A 1 105 ? -7.184 -0.935 -11.400 1.00 73.50 105 ALA A C 1
ATOM 884 O O . ALA A 1 105 ? -6.154 -1.526 -11.080 1.00 73.50 105 ALA A O 1
ATOM 885 N N . LEU A 1 106 ? -7.415 -0.540 -12.647 1.00 84.81 106 LEU A N 1
ATOM 886 C CA . LEU A 1 106 ? -6.543 -0.868 -13.771 1.00 84.81 106 LEU A CA 1
ATOM 887 C C . LEU A 1 106 ? -5.560 0.278 -14.055 1.00 84.81 106 LEU A C 1
ATOM 889 O O . LEU A 1 106 ? -5.930 1.454 -14.065 1.00 84.81 106 LEU A O 1
ATOM 893 N N . SER A 1 107 ? -4.300 -0.077 -14.306 1.00 87.50 107 SER A N 1
ATOM 894 C CA . SER A 1 107 ? -3.284 0.825 -14.864 1.00 87.50 107 SER A CA 1
ATOM 895 C C . SER A 1 107 ? -3.377 0.877 -16.394 1.00 87.50 107 SER A C 1
ATOM 897 O O . SER A 1 107 ? -4.026 0.026 -17.007 1.00 87.50 107 SER A O 1
ATOM 899 N N . ILE A 1 108 ? -2.666 1.810 -17.039 1.00 86.94 108 ILE A N 1
ATOM 900 C CA . ILE A 1 108 ? -2.634 1.904 -18.513 1.00 86.94 108 ILE A CA 1
ATOM 901 C C . ILE A 1 108 ? -2.130 0.615 -19.194 1.00 86.94 108 ILE A C 1
ATOM 903 O O . ILE A 1 108 ? -2.573 0.276 -20.289 1.00 86.94 108 ILE A O 1
ATOM 907 N N . PHE A 1 109 ? -1.274 -0.152 -18.511 1.00 87.56 109 PHE A N 1
ATOM 908 C CA . PHE A 1 109 ? -0.712 -1.418 -18.995 1.00 87.56 109 PHE A CA 1
ATOM 909 C C . PHE A 1 109 ? -1.599 -2.632 -18.692 1.00 87.56 109 PHE A C 1
ATOM 911 O O . PHE A 1 109 ? -1.338 -3.738 -19.166 1.00 87.56 109 PHE A O 1
ATOM 918 N N . SER A 1 110 ? -2.646 -2.452 -17.887 1.00 84.12 110 SER A N 1
ATOM 919 C CA . SER A 1 110 ? -3.529 -3.544 -17.491 1.00 84.12 110 SER A CA 1
ATOM 920 C C . SER A 1 110 ? -4.412 -3.972 -18.659 1.00 84.12 110 SER A C 1
ATOM 922 O O . SER A 1 110 ? -4.951 -3.133 -19.379 1.00 84.12 110 SER A O 1
ATOM 924 N N . LYS A 1 111 ? -4.578 -5.286 -18.849 1.00 88.94 111 LYS A N 1
ATOM 925 C CA . LYS A 1 111 ? -5.413 -5.830 -19.926 1.00 88.94 111 LYS A CA 1
ATOM 926 C C . LYS A 1 111 ? -6.892 -5.801 -19.561 1.00 88.94 111 LYS A C 1
ATOM 928 O O . LYS A 1 111 ? -7.284 -6.241 -18.482 1.00 88.94 111 LYS A O 1
ATOM 933 N N . LEU A 1 112 ? -7.723 -5.366 -20.500 1.00 85.75 112 LEU A N 1
ATOM 934 C CA . LEU A 1 112 ? -9.172 -5.434 -20.385 1.00 85.75 112 LEU A CA 1
ATOM 935 C C . LEU A 1 112 ? -9.637 -6.892 -20.431 1.00 85.75 112 LEU A C 1
ATOM 937 O O . LEU A 1 112 ? -9.289 -7.652 -21.335 1.00 85.75 112 LEU A O 1
ATOM 941 N N . THR A 1 113 ? -10.468 -7.287 -19.473 1.00 84.19 113 THR A N 1
ATOM 942 C CA . THR 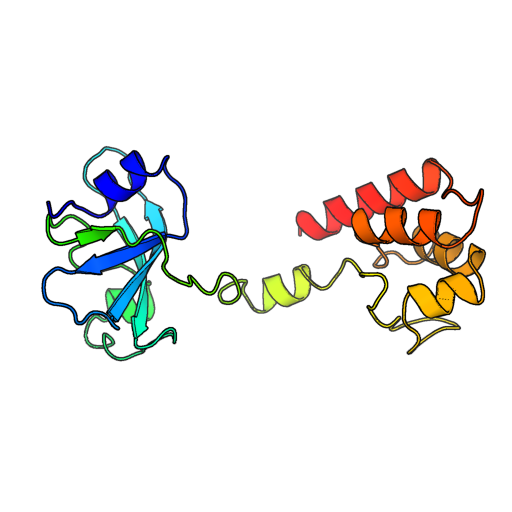A 1 113 ? -10.994 -8.659 -19.366 1.00 84.19 113 THR A CA 1
ATOM 943 C C . THR A 1 113 ? -12.387 -8.820 -19.984 1.00 84.19 113 THR A C 1
ATOM 945 O O . THR A 1 113 ? -12.906 -9.937 -20.049 1.00 84.19 113 THR A O 1
ATOM 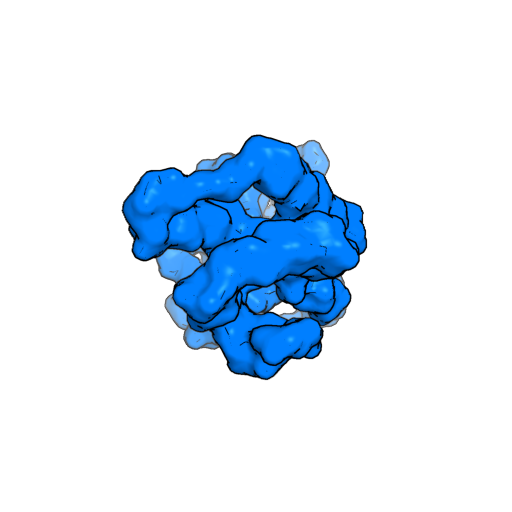948 N N . PHE A 1 114 ? -12.975 -7.733 -20.494 1.00 83.25 114 PHE A N 1
ATOM 949 C CA . PHE A 1 114 ? -14.348 -7.663 -20.996 1.00 83.25 114 PHE A CA 1
ATOM 950 C C . PHE A 1 114 ? -14.476 -6.787 -22.257 1.00 83.25 114 PHE A C 1
ATOM 952 O O . PHE A 1 114 ? -13.590 -5.999 -22.588 1.00 83.25 114 PHE A O 1
ATOM 959 N N . GLY A 1 115 ? -15.631 -6.901 -22.921 1.00 87.56 115 GLY A N 1
ATOM 960 C CA . GLY A 1 115 ? -16.061 -6.021 -24.010 1.00 87.56 115 GLY A CA 1
ATOM 961 C C . GLY A 1 115 ? -15.267 -6.155 -25.315 1.00 87.56 115 GLY A C 1
ATOM 962 O O . GLY A 1 115 ? -14.548 -7.130 -25.531 1.00 87.56 115 GLY A O 1
ATOM 963 N N . LYS A 1 116 ? -15.440 -5.171 -26.208 1.00 87.75 116 LYS A N 1
ATOM 964 C CA . LYS A 1 116 ? -14.927 -5.190 -27.593 1.00 87.75 116 LYS A CA 1
ATOM 965 C C . LYS A 1 116 ? -13.397 -5.228 -27.669 1.00 87.75 116 LYS A C 1
ATOM 967 O O . LYS A 1 116 ? -12.854 -5.851 -28.572 1.00 87.75 116 LYS A O 1
ATOM 972 N N . HIS A 1 117 ? -12.719 -4.598 -26.711 1.00 90.25 117 HIS A N 1
ATOM 973 C CA . HIS A 1 117 ? -11.255 -4.527 -26.637 1.00 90.25 117 HIS A CA 1
ATOM 974 C C . HIS A 1 117 ? -10.671 -5.523 -25.616 1.00 90.25 117 HIS A C 1
ATOM 976 O O . HIS A 1 117 ? -9.639 -5.269 -24.999 1.00 90.25 117 HIS A O 1
ATOM 982 N N . LYS A 1 118 ? -11.335 -6.667 -25.392 1.00 89.62 118 LYS A N 1
ATOM 983 C CA . LYS A 1 118 ? -10.837 -7.708 -24.482 1.00 89.62 118 LYS A CA 1
ATOM 984 C C . LYS A 1 118 ? -9.449 -8.198 -24.917 1.00 89.62 118 LYS A C 1
ATOM 986 O O . LYS A 1 118 ? -9.238 -8.552 -26.072 1.00 89.62 118 LYS A O 1
ATOM 991 N N . GLY A 1 119 ? -8.518 -8.260 -23.968 1.00 85.38 119 GLY A N 1
ATOM 992 C CA . GLY A 1 119 ? -7.127 -8.668 -24.178 1.00 85.38 119 GLY A CA 1
ATOM 993 C C . GLY A 1 119 ? -6.169 -7.520 -24.508 1.00 85.38 119 GLY A C 1
ATOM 994 O O . GLY A 1 119 ? -4.958 -7.721 -24.405 1.00 85.38 119 GLY A O 1
ATOM 995 N N . TYR A 1 120 ? -6.688 -6.333 -24.839 1.00 89.94 120 TYR A N 1
ATOM 996 C CA . TYR A 1 120 ? -5.891 -5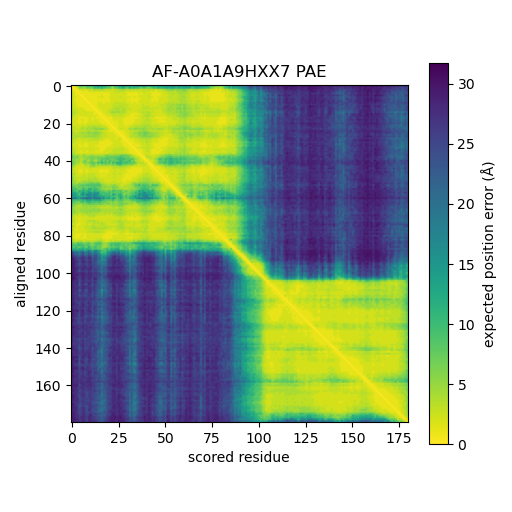.130 -25.089 1.00 89.94 120 TYR A CA 1
ATOM 997 C C . TYR A 1 120 ? -5.559 -4.451 -23.765 1.00 89.94 120 TYR A C 1
ATOM 999 O O . TYR A 1 120 ? -6.328 -4.565 -22.806 1.00 89.94 120 TYR A O 1
ATOM 1007 N N . THR A 1 121 ? -4.440 -3.731 -23.705 1.00 92.19 121 THR A N 1
ATOM 1008 C CA . THR A 1 121 ? -4.170 -2.843 -22.569 1.00 92.19 121 THR A CA 1
ATOM 1009 C C . THR A 1 121 ? -5.121 -1.644 -22.582 1.00 92.19 121 THR A C 1
ATOM 1011 O O . THR A 1 121 ? -5.674 -1.289 -23.627 1.00 92.19 121 THR A O 1
ATOM 1014 N N . VAL A 1 122 ? -5.332 -1.014 -21.424 1.00 89.44 122 VAL A N 1
ATOM 1015 C CA . VAL A 1 122 ? -6.136 0.216 -21.315 1.00 89.44 122 VAL A CA 1
ATOM 1016 C C . VAL A 1 122 ? -5.606 1.300 -22.260 1.00 89.44 122 VAL A C 1
ATOM 1018 O O . VAL A 1 122 ? -6.398 1.935 -22.948 1.00 89.44 122 VAL A O 1
ATOM 1021 N N . GLU A 1 123 ? -4.285 1.456 -22.357 1.00 91.75 123 GLU A N 1
ATOM 1022 C CA . GLU A 1 123 ? -3.627 2.346 -23.321 1.00 91.75 123 GLU A CA 1
ATOM 1023 C C . GLU A 1 123 ? -4.003 2.009 -24.769 1.00 91.75 123 GLU A C 1
ATOM 1025 O O . GLU A 1 123 ? -4.470 2.872 -25.506 1.00 91.75 123 GLU A O 1
ATOM 1030 N N . GLN A 1 124 ? -3.855 0.746 -25.180 1.00 91.06 124 GLN A N 1
ATOM 1031 C CA . GLN A 1 124 ? -4.165 0.322 -26.547 1.00 91.06 124 GLN A CA 1
ATOM 1032 C C . GLN A 1 124 ? -5.636 0.560 -26.897 1.00 91.06 124 GLN A C 1
ATOM 1034 O O . GLN A 1 124 ? -5.951 1.042 -27.984 1.00 91.06 124 GLN A O 1
ATOM 1039 N N . ALA A 1 125 ? -6.541 0.237 -25.971 1.00 92.31 125 ALA A N 1
ATOM 1040 C CA . ALA A 1 125 ? -7.966 0.475 -26.150 1.00 92.31 125 ALA A CA 1
ATOM 1041 C C . ALA A 1 125 ? -8.284 1.976 -26.232 1.00 92.31 125 ALA A C 1
ATOM 1043 O O . ALA A 1 125 ? -9.097 2.372 -27.061 1.00 92.31 125 ALA A O 1
ATOM 1044 N N . PHE A 1 126 ? -7.613 2.806 -25.429 1.00 92.50 126 PHE A N 1
ATOM 1045 C CA . PHE A 1 126 ? -7.777 4.258 -25.436 1.00 92.50 126 PHE A CA 1
ATOM 1046 C C . PHE A 1 126 ? -7.283 4.904 -26.734 1.00 92.50 126 PHE A C 1
ATOM 1048 O O . PHE A 1 126 ? -8.003 5.699 -27.333 1.00 92.50 126 PHE A O 1
ATOM 1055 N N . LEU A 1 127 ? -6.090 4.528 -27.202 1.00 90.06 127 LEU A N 1
ATOM 1056 C CA . LEU A 1 127 ? -5.524 5.032 -28.457 1.00 90.06 127 LEU A CA 1
ATOM 1057 C C . LEU A 1 127 ? -6.362 4.617 -29.671 1.00 90.06 127 LEU A C 1
ATOM 1059 O O . LEU A 1 127 ? -6.447 5.356 -30.648 1.00 90.06 127 LEU A O 1
ATOM 1063 N N . GLN A 1 128 ? -7.000 3.445 -29.612 1.00 90.12 128 GLN A N 1
ATOM 1064 C CA . GLN A 1 128 ? -7.892 2.984 -30.670 1.00 90.12 128 GLN A CA 1
ATOM 1065 C C . GLN A 1 128 ? -9.275 3.648 -30.601 1.00 90.12 128 GLN A C 1
ATOM 1067 O O . GLN A 1 128 ? -9.870 3.934 -31.641 1.00 90.12 128 GLN A O 1
ATOM 1072 N N . ASN A 1 129 ? -9.812 3.849 -29.395 1.00 89.56 129 ASN A N 1
ATOM 1073 C CA . ASN A 1 129 ? -11.097 4.499 -29.164 1.00 89.56 129 ASN A CA 1
ATOM 1074 C C . ASN A 1 129 ? -11.184 5.077 -27.738 1.00 89.56 129 ASN A C 1
ATOM 1076 O O . ASN A 1 129 ? -11.530 4.379 -26.782 1.00 89.56 129 ASN A O 1
ATOM 1080 N N . ASN A 1 130 ? -10.950 6.380 -27.601 1.00 88.19 130 ASN A N 1
ATOM 1081 C CA . ASN A 1 130 ? -11.021 7.074 -26.313 1.00 88.19 130 ASN A CA 1
ATOM 1082 C C . ASN A 1 130 ? -12.434 7.044 -25.690 1.00 88.19 130 ASN A C 1
ATOM 1084 O O . ASN A 1 130 ? -12.569 6.798 -24.489 1.00 88.19 130 ASN A O 1
ATOM 1088 N N . GLN A 1 131 ? -13.491 7.167 -26.501 1.00 89.25 131 GLN A N 1
ATOM 1089 C CA . GLN A 1 131 ? -14.890 7.105 -26.057 1.00 89.25 131 GLN A CA 1
ATOM 1090 C C . GLN A 1 131 ? -15.258 5.734 -25.480 1.00 89.25 131 GLN A C 1
ATOM 1092 O O . GLN A 1 131 ? -16.152 5.626 -24.642 1.00 89.25 131 GLN A O 1
ATOM 1097 N N . TYR A 1 132 ? -14.567 4.667 -25.890 1.00 91.50 132 TYR A N 1
ATOM 1098 C CA . TYR A 1 132 ? -14.793 3.340 -25.323 1.00 91.50 132 TYR A CA 1
ATOM 1099 C C . TYR A 1 132 ? -14.372 3.269 -23.849 1.00 91.50 132 TYR A C 1
ATOM 1101 O O . TYR A 1 132 ? -15.062 2.639 -23.045 1.00 91.50 132 TYR A O 1
ATOM 1109 N N . ILE A 1 133 ? -13.278 3.940 -23.475 1.00 92.31 133 ILE A N 1
ATOM 1110 C CA . ILE A 1 133 ? -12.841 4.019 -22.075 1.00 92.31 133 ILE A CA 1
ATOM 1111 C C . ILE A 1 133 ? -13.834 4.838 -21.248 1.00 92.31 133 ILE A C 1
ATOM 1113 O O . ILE A 1 133 ? -14.192 4.418 -20.149 1.00 92.31 133 ILE A O 1
ATOM 1117 N N . GLU A 1 134 ? -14.349 5.945 -21.786 1.00 90.56 134 GLU A N 1
ATOM 1118 C CA . GLU A 1 134 ? -15.405 6.729 -21.131 1.00 90.56 134 GLU A CA 1
ATOM 1119 C C . GLU A 1 134 ? -16.675 5.903 -20.910 1.00 90.56 134 GLU A C 1
ATOM 1121 O O . GLU A 1 134 ? -17.214 5.849 -19.801 1.00 90.56 134 GLU A O 1
ATOM 1126 N N . TRP A 1 135 ? -17.125 5.194 -21.949 1.00 93.12 135 TRP A N 1
ATOM 1127 C CA . TRP A 1 135 ? -18.265 4.290 -21.855 1.00 93.12 135 TRP A CA 1
ATOM 1128 C C . TRP A 1 135 ? -18.035 3.205 -20.801 1.00 93.12 135 TRP A C 1
ATOM 1130 O O . TRP A 1 135 ? -18.944 2.925 -20.016 1.00 93.12 135 TRP A O 1
ATOM 1140 N N . ALA A 1 136 ? -16.837 2.617 -20.749 1.00 90.62 136 ALA A N 1
ATOM 1141 C CA . ALA A 1 136 ? -16.505 1.586 -19.775 1.00 90.62 136 ALA A CA 1
ATOM 1142 C C . ALA A 1 136 ? -16.519 2.146 -18.344 1.00 90.62 136 ALA A C 1
ATOM 1144 O O . ALA A 1 136 ? -17.091 1.517 -17.453 1.00 90.62 136 ALA A O 1
ATOM 1145 N N . LEU A 1 137 ? -15.973 3.349 -18.125 1.00 90.38 137 LEU A N 1
ATOM 1146 C CA . LEU A 1 137 ? -16.005 4.036 -16.827 1.00 90.38 137 LEU A CA 1
ATOM 1147 C C . LEU A 1 137 ? -17.430 4.324 -16.351 1.00 90.38 137 LEU A C 1
ATOM 1149 O O . LEU A 1 137 ? -17.683 4.279 -15.149 1.00 90.38 137 LEU A O 1
ATOM 1153 N N . LEU A 1 138 ? -18.375 4.561 -17.2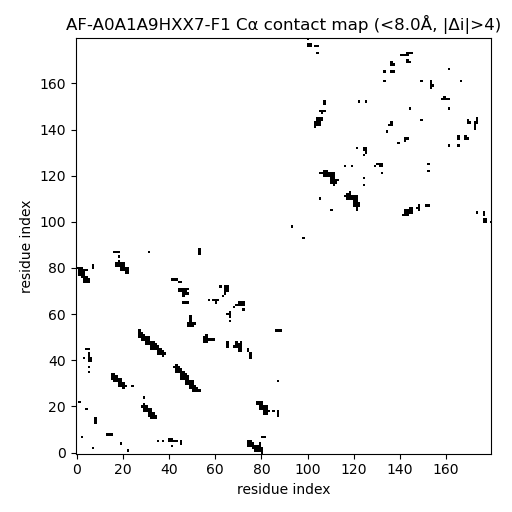60 1.00 88.31 138 LEU A N 1
ATOM 1154 C CA . LEU A 1 138 ? -19.788 4.738 -16.919 1.00 88.31 138 LEU A CA 1
ATOM 1155 C C . LEU A 1 138 ? -20.493 3.406 -16.657 1.00 88.31 138 LEU A C 1
ATOM 1157 O O . LEU A 1 138 ? -21.058 3.197 -15.585 1.00 88.31 138 LEU A O 1
ATOM 1161 N N . ASN A 1 139 ? -20.443 2.499 -17.629 1.00 88.38 139 ASN A N 1
ATOM 1162 C CA . ASN A 1 139 ? -21.385 1.385 -17.733 1.00 88.38 139 ASN A CA 1
ATOM 1163 C C . ASN A 1 139 ? -20.873 0.089 -17.106 1.00 88.38 139 ASN A C 1
ATOM 1165 O O . ASN A 1 139 ? -21.663 -0.807 -16.816 1.00 88.38 139 ASN A O 1
ATOM 1169 N N . VAL A 1 140 ? -19.564 -0.036 -16.887 1.00 86.38 140 VAL A N 1
ATOM 1170 C CA . VAL A 1 140 ? -18.986 -1.251 -16.316 1.00 86.38 140 VAL A CA 1
ATOM 1171 C C . VAL A 1 140 ? -18.750 -1.020 -14.833 1.00 86.38 140 VAL A C 1
ATOM 1173 O O . VAL A 1 140 ? -17.877 -0.259 -14.422 1.00 86.38 140 VAL A O 1
ATOM 1176 N N . GLU A 1 141 ? -19.574 -1.667 -14.013 1.00 78.69 141 GLU A N 1
ATOM 1177 C CA . GLU A 1 141 ? -19.624 -1.475 -12.559 1.00 78.69 141 GLU A CA 1
ATOM 1178 C C . GLU A 1 141 ? -18.257 -1.680 -11.892 1.00 78.69 141 GLU A C 1
ATOM 1180 O O . GLU A 1 141 ? -17.821 -0.862 -11.088 1.00 78.69 141 GLU A O 1
ATOM 1185 N N . LYS A 1 142 ? -17.547 -2.740 -12.293 1.00 79.56 142 LYS A N 1
ATOM 1186 C CA . LYS A 1 142 ? -16.252 -3.136 -11.719 1.00 79.56 142 LYS A CA 1
ATOM 1187 C C . LYS A 1 142 ? -15.047 -2.503 -12.416 1.00 79.56 142 LYS A C 1
ATOM 1189 O O . LYS A 1 142 ? -13.922 -2.859 -12.088 1.00 79.56 142 LYS A O 1
ATOM 1194 N N . PHE A 1 143 ? -15.265 -1.634 -13.402 1.00 87.19 143 PHE A N 1
ATOM 1195 C CA . PHE A 1 143 ? -14.183 -0.977 -14.124 1.00 87.19 143 PHE A CA 1
ATOM 1196 C C . PHE A 1 143 ? -13.881 0.378 -13.493 1.00 87.19 143 PHE A C 1
ATOM 1198 O O . PHE A 1 143 ? -14.715 1.285 -13.508 1.00 87.19 143 PHE A O 1
ATOM 1205 N N . CYS A 1 144 ? -12.672 0.506 -12.965 1.00 88.81 144 CYS A N 1
ATOM 1206 C CA . CYS A 1 144 ? -12.100 1.769 -12.532 1.00 88.81 144 CYS A CA 1
ATOM 1207 C C . CYS A 1 144 ? -10.610 1.811 -12.887 1.00 88.81 144 CYS A C 1
ATOM 1209 O O . CYS A 1 144 ? -9.946 0.779 -13.016 1.00 88.81 144 CYS A O 1
ATOM 1211 N N . LEU A 1 145 ? -10.098 3.019 -13.081 1.00 88.88 145 LEU A N 1
ATOM 1212 C CA . LEU A 1 145 ? -8.707 3.312 -13.403 1.00 88.88 145 LEU A CA 1
ATOM 1213 C C . LEU A 1 145 ? -8.038 3.987 -12.215 1.00 88.88 145 LEU A C 1
ATOM 1215 O O . LEU A 1 145 ? -8.696 4.730 -11.487 1.00 88.88 145 LEU A O 1
ATOM 1219 N N . THR A 1 146 ? -6.734 3.780 -12.032 1.00 87.69 146 THR A N 1
ATOM 1220 C CA . THR A 1 146 ? -5.984 4.558 -11.035 1.00 87.69 146 THR A CA 1
ATOM 1221 C C . THR A 1 146 ? -5.932 6.040 -11.425 1.00 87.69 146 THR A C 1
ATOM 1223 O O . THR A 1 146 ? -6.115 6.401 -12.593 1.00 87.69 146 THR A O 1
ATOM 1226 N N . LYS A 1 147 ? -5.682 6.927 -10.454 1.00 85.00 147 LYS A N 1
ATOM 1227 C CA . LYS A 1 147 ? -5.589 8.374 -10.720 1.00 85.00 147 LYS A CA 1
ATOM 1228 C C . LYS A 1 147 ? -4.446 8.687 -11.682 1.00 85.00 147 LYS A C 1
ATOM 1230 O O . LYS A 1 147 ? -4.594 9.501 -12.589 1.00 85.00 147 LYS A O 1
ATOM 1235 N N . GLU A 1 148 ? -3.339 7.970 -11.531 1.00 84.38 148 GLU A N 1
ATOM 1236 C CA . GLU A 1 148 ? -2.173 8.039 -12.405 1.00 84.38 148 GLU A CA 1
ATOM 1237 C C . GLU A 1 148 ? -2.546 7.622 -13.828 1.00 84.38 148 GLU A C 1
ATOM 1239 O O . GLU A 1 148 ? -2.168 8.296 -14.781 1.00 84.38 148 GLU A O 1
ATOM 1244 N N . ALA A 1 149 ? -3.341 6.558 -13.988 1.00 87.69 149 ALA A N 1
ATOM 1245 C CA . ALA A 1 149 ? -3.785 6.118 -15.303 1.00 87.69 149 ALA A CA 1
ATOM 1246 C C . ALA A 1 149 ? -4.657 7.174 -15.996 1.00 87.69 149 ALA A C 1
ATOM 1248 O O . ALA A 1 149 ? -4.432 7.449 -17.169 1.00 87.69 149 ALA A O 1
ATOM 1249 N N . ILE A 1 150 ? -5.587 7.820 -15.283 1.00 89.44 150 ILE A N 1
ATOM 1250 C CA . ILE A 1 150 ? -6.379 8.932 -15.838 1.00 89.44 150 ILE A CA 1
ATOM 1251 C C . ILE A 1 150 ? -5.469 10.062 -16.330 1.00 89.44 150 ILE A C 1
ATOM 1253 O O . ILE A 1 150 ? -5.608 10.491 -17.473 1.00 89.44 150 ILE A O 1
ATOM 1257 N N . HIS A 1 151 ? -4.514 10.505 -15.509 1.00 88.38 151 HIS A N 1
ATOM 1258 C CA . HIS A 1 151 ? -3.594 11.579 -15.890 1.00 88.38 151 HIS A CA 1
ATOM 1259 C C . HIS A 1 151 ? -2.725 11.222 -17.099 1.00 88.38 151 HIS A C 1
ATOM 1261 O O . HIS A 1 151 ? -2.520 12.060 -17.976 1.00 88.38 151 HIS A O 1
ATOM 1267 N N . LEU A 1 152 ? -2.243 9.980 -17.174 1.00 89.00 152 LEU A N 1
ATOM 1268 C CA . LEU A 1 152 ? -1.454 9.512 -18.310 1.00 89.00 152 LEU A CA 1
ATOM 1269 C C . LEU A 1 152 ? -2.286 9.476 -19.596 1.00 89.00 152 LEU A C 1
ATOM 1271 O O . LEU A 1 152 ? -1.818 9.957 -20.621 1.00 89.00 152 LEU A O 1
ATOM 1275 N N . LEU A 1 153 ? -3.526 8.981 -19.543 1.00 90.12 153 LEU A N 1
ATOM 1276 C CA . LEU A 1 153 ? -4.420 8.955 -20.706 1.00 90.12 153 LEU A CA 1
ATOM 1277 C C . LEU A 1 153 ? -4.784 10.371 -21.191 1.00 90.12 153 LEU A C 1
ATOM 1279 O O . LEU A 1 153 ? -4.789 10.617 -22.395 1.00 90.12 153 LEU A O 1
ATOM 1283 N N . GLU A 1 154 ? -5.023 11.324 -20.283 1.00 90.62 154 GLU A N 1
ATOM 1284 C CA . GLU A 1 154 ? -5.215 12.740 -20.650 1.00 90.62 154 GLU A CA 1
ATOM 1285 C C . GLU A 1 154 ? -3.958 13.350 -21.290 1.00 90.62 154 GLU A C 1
ATOM 1287 O O . GLU A 1 154 ? -4.057 14.186 -22.184 1.00 90.62 154 GLU A O 1
ATOM 1292 N N . GLY A 1 155 ? -2.769 12.906 -20.874 1.00 87.00 155 GLY A N 1
ATOM 1293 C CA . GLY A 1 155 ? -1.495 13.325 -21.461 1.00 87.00 155 GLY A CA 1
ATOM 1294 C C . GLY A 1 155 ? -1.181 12.704 -22.828 1.00 87.00 155 GLY A C 1
ATOM 1295 O O . GLY A 1 155 ? -0.350 13.244 -23.553 1.00 87.00 155 GLY A O 1
ATOM 1296 N N . MET A 1 156 ? -1.830 11.595 -23.202 1.00 87.00 156 MET A N 1
ATOM 1297 C CA . MET A 1 156 ? -1.557 10.884 -24.461 1.00 87.00 156 MET A CA 1
ATOM 1298 C C . MET A 1 156 ? -2.155 11.570 -25.691 1.00 87.00 156 MET A C 1
ATOM 1300 O O . MET A 1 156 ? -1.606 11.452 -26.785 1.00 87.00 156 MET A O 1
ATOM 1304 N N . VAL A 1 157 ? -3.276 12.277 -25.534 1.00 86.12 157 VAL A N 1
ATOM 1305 C CA . VAL A 1 157 ? -3.959 12.966 -26.636 1.00 86.12 157 VAL A CA 1
ATOM 1306 C C . VAL A 1 157 ? -4.055 14.447 -26.305 1.00 86.12 157 VAL A C 1
ATOM 1308 O O . VAL A 1 157 ? -4.750 14.849 -25.375 1.00 86.12 157 VAL A O 1
ATOM 1311 N N . ALA A 1 158 ? -3.367 15.279 -27.086 1.00 85.50 158 ALA A N 1
ATOM 1312 C CA . ALA A 1 158 ? -3.339 16.719 -26.862 1.00 85.50 158 ALA A CA 1
ATOM 1313 C C . ALA A 1 158 ? -4.759 17.315 -26.863 1.00 85.50 158 ALA A C 1
ATOM 1315 O O . ALA A 1 158 ? -5.516 17.158 -27.819 1.00 85.50 158 ALA A O 1
ATOM 1316 N N . GLY A 1 159 ? -5.112 18.009 -25.778 1.00 84.69 159 GLY A N 1
ATOM 1317 C CA . GLY A 1 159 ? -6.421 18.646 -25.611 1.00 84.69 159 GLY A CA 1
ATOM 1318 C C . GLY A 1 159 ? -7.546 17.709 -25.162 1.00 84.69 159 GLY A C 1
ATOM 1319 O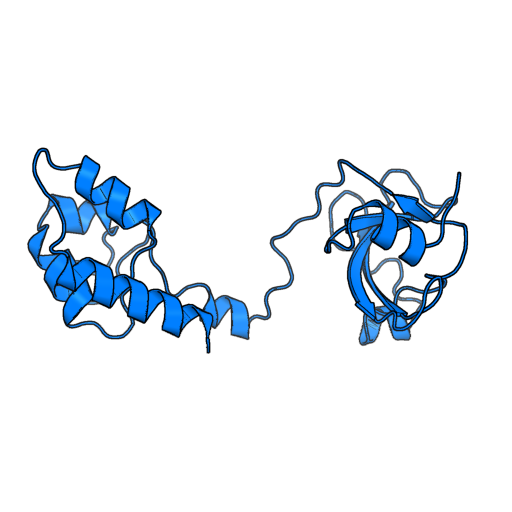 O . GLY A 1 159 ? -8.652 18.188 -24.912 1.00 84.69 159 GLY A O 1
ATOM 1320 N N . PHE A 1 160 ? -7.287 16.408 -25.007 1.00 87.94 160 PHE A N 1
ATOM 1321 C CA . PHE A 1 160 ? -8.256 15.482 -24.436 1.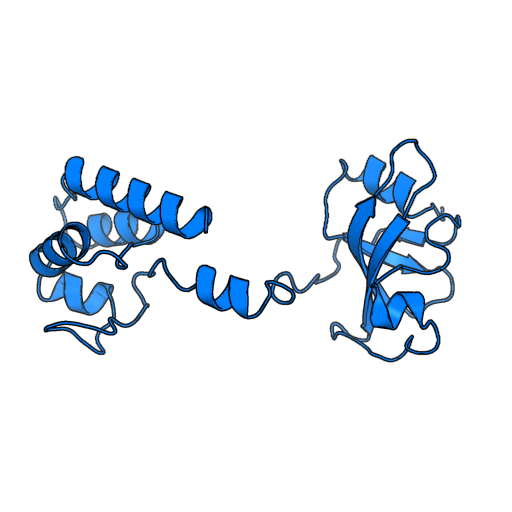00 87.94 160 PHE A CA 1
ATOM 1322 C C . PHE A 1 160 ? -8.275 15.594 -22.909 1.00 87.94 160 PHE A C 1
ATOM 1324 O O . PHE A 1 160 ? -7.235 15.593 -22.252 1.00 87.94 160 PHE A O 1
ATOM 1331 N N . LYS A 1 161 ? -9.476 15.663 -22.336 1.00 90.19 161 LYS A N 1
ATOM 1332 C CA . LYS A 1 161 ? -9.700 15.554 -20.895 1.00 90.19 161 LYS A CA 1
ATOM 1333 C C . LYS A 1 161 ? -10.941 14.731 -20.642 1.00 90.19 161 LYS A C 1
ATOM 1335 O O . LYS A 1 161 ? -11.951 14.924 -21.318 1.00 90.19 161 LYS A O 1
ATOM 1340 N N . PHE A 1 162 ? -10.891 13.882 -19.623 1.00 90.19 162 PHE A N 1
ATOM 1341 C CA . PHE A 1 162 ? -12.092 13.189 -19.195 1.00 90.19 162 PHE A CA 1
ATOM 1342 C C . PHE A 1 162 ? -13.089 14.203 -18.620 1.00 90.19 162 PHE A C 1
ATOM 1344 O O . PHE A 1 162 ? -12.697 15.073 -17.826 1.00 90.19 162 PHE A O 1
ATOM 1351 N N . PRO A 1 163 ? -14.386 14.077 -18.952 1.00 92.88 163 PRO A N 1
ATOM 1352 C CA . PRO A 1 163 ? -15.423 14.881 -18.324 1.00 92.88 163 PRO A CA 1
ATOM 1353 C C . PRO A 1 163 ? -15.383 14.752 -16.796 1.00 92.88 163 PRO A C 1
ATOM 1355 O O . PRO A 1 163 ? -15.154 13.670 -16.250 1.00 92.88 163 PRO A O 1
ATOM 1358 N N . ASP A 1 164 ? -15.657 15.840 -16.074 1.00 89.06 164 ASP A N 1
ATOM 1359 C CA . ASP A 1 164 ? -15.595 15.846 -14.603 1.00 89.06 164 ASP A CA 1
ATOM 1360 C C . ASP A 1 164 ? -16.532 14.819 -13.961 1.00 89.06 164 ASP A C 1
ATOM 1362 O O . ASP A 1 164 ? -16.202 14.218 -12.938 1.00 89.06 164 ASP A O 1
ATOM 1366 N N . GLN A 1 165 ? -17.674 14.558 -14.595 1.00 89.94 165 GLN A N 1
ATOM 1367 C CA . GLN A 1 165 ? -18.597 13.506 -14.180 1.00 89.94 165 GLN A CA 1
ATOM 1368 C C . GLN A 1 165 ? -17.950 12.113 -14.238 1.00 89.94 165 GLN A C 1
ATOM 1370 O O . GLN A 1 165 ? -18.112 11.331 -13.304 1.00 89.94 165 GLN A O 1
ATOM 1375 N N . ILE A 1 166 ? -17.185 11.817 -15.293 1.00 88.44 166 ILE A N 1
ATOM 1376 C CA . ILE A 1 166 ? -16.485 10.537 -15.465 1.00 88.44 166 ILE A CA 1
ATOM 1377 C C . ILE A 1 166 ? -15.430 10.359 -14.377 1.00 88.44 166 ILE A C 1
ATOM 1379 O O . ILE A 1 166 ? -15.361 9.301 -13.754 1.00 88.44 166 ILE A O 1
ATOM 1383 N N . LYS A 1 167 ? -14.660 11.414 -14.093 1.00 88.94 167 LYS A N 1
ATOM 1384 C CA . LYS A 1 167 ? -13.641 11.400 -13.036 1.00 88.94 167 LYS A CA 1
ATOM 1385 C C . LYS A 1 167 ? -14.262 11.158 -11.659 1.00 88.94 167 LYS A C 1
ATOM 1387 O O . LYS A 1 167 ? -13.798 10.284 -10.937 1.00 88.94 167 LYS A O 1
ATOM 1392 N N . ARG A 1 168 ? -15.377 11.829 -11.339 1.00 87.50 168 ARG A N 1
ATOM 1393 C CA . ARG A 1 168 ? -16.121 11.608 -10.082 1.00 87.50 168 ARG A CA 1
ATOM 1394 C C . ARG A 1 168 ? -16.644 10.179 -9.948 1.00 87.50 168 ARG A C 1
ATOM 1396 O O . ARG A 1 168 ? -16.537 9.596 -8.874 1.00 87.50 168 ARG A O 1
ATOM 1403 N N . ILE A 1 169 ? -17.195 9.611 -11.021 1.00 86.06 169 ILE A N 1
ATOM 1404 C CA . ILE A 1 169 ? -17.684 8.223 -11.028 1.00 86.06 169 ILE A CA 1
ATOM 1405 C C . 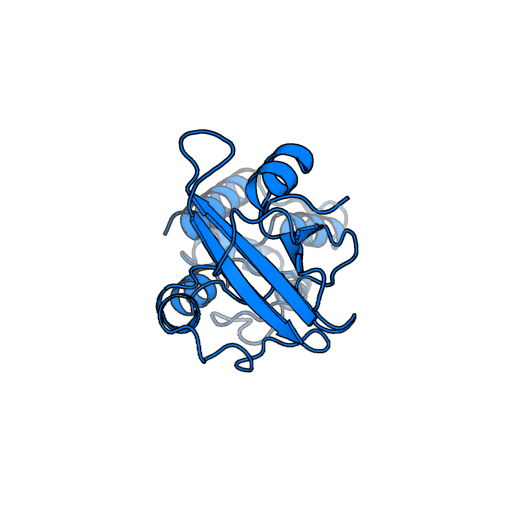ILE A 1 169 ? -16.519 7.250 -10.837 1.00 86.06 169 ILE A C 1
ATOM 1407 O O . ILE A 1 169 ? -16.625 6.317 -10.042 1.00 86.06 169 ILE A O 1
ATOM 1411 N N . ASN A 1 170 ? -15.392 7.483 -11.513 1.00 88.50 170 ASN A N 1
ATOM 1412 C CA . ASN A 1 170 ? -14.191 6.682 -11.323 1.00 88.50 170 ASN A CA 1
ATOM 1413 C C . ASN A 1 170 ? -13.678 6.764 -9.877 1.00 88.50 170 ASN A C 1
ATOM 1415 O O . ASN A 1 170 ? -13.397 5.729 -9.284 1.00 88.50 170 ASN A O 1
ATOM 1419 N N . ASP A 1 171 ? -13.630 7.959 -9.284 1.00 85.44 171 ASP A N 1
ATOM 1420 C CA . ASP A 1 171 ? -13.226 8.160 -7.888 1.00 85.44 171 ASP A CA 1
ATOM 1421 C C . ASP A 1 171 ? -14.164 7.444 -6.906 1.00 85.44 171 ASP A C 1
ATOM 1423 O O . ASP A 1 171 ? -13.706 6.811 -5.957 1.00 85.44 171 ASP A O 1
ATOM 1427 N N . GLN A 1 172 ? -15.477 7.479 -7.142 1.00 82.69 172 GLN A N 1
ATOM 1428 C CA . GLN A 1 172 ? -16.446 6.732 -6.335 1.00 82.69 172 GLN A CA 1
ATOM 1429 C C . GLN A 1 172 ? -16.233 5.221 -6.448 1.00 82.69 172 GLN A C 1
ATOM 1431 O O . GLN A 1 172 ? -16.209 4.530 -5.430 1.00 82.69 172 GLN A O 1
ATOM 1436 N N . LYS A 1 173 ? -16.030 4.707 -7.666 1.00 83.69 173 LYS A N 1
ATOM 1437 C CA . LYS A 1 173 ? -15.734 3.28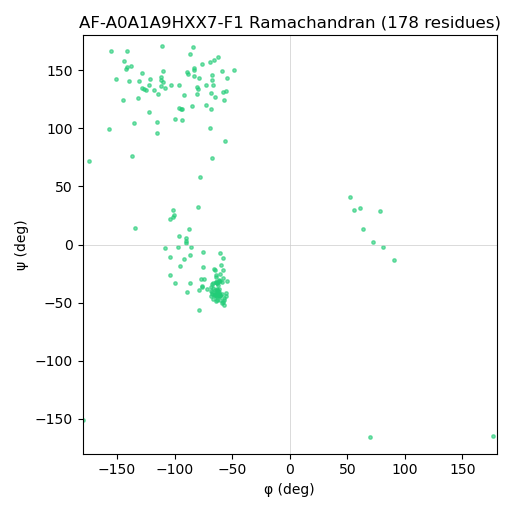8 -7.893 1.00 83.69 173 LYS A CA 1
ATOM 1438 C C . LYS A 1 173 ? -14.414 2.889 -7.240 1.00 83.69 173 LYS A C 1
ATOM 1440 O O . LYS A 1 173 ? -14.373 1.860 -6.576 1.00 83.69 173 LYS A O 1
ATOM 1445 N N . LEU A 1 174 ? -13.371 3.713 -7.343 1.00 79.19 174 LEU A N 1
ATOM 1446 C CA . LEU A 1 174 ? -12.103 3.521 -6.636 1.00 79.19 174 LEU A CA 1
ATOM 1447 C C . LEU A 1 174 ? -12.313 3.442 -5.119 1.00 79.19 174 LEU A C 1
ATOM 1449 O O . LEU A 1 174 ? -11.830 2.508 -4.488 1.00 79.19 174 LEU A O 1
ATOM 1453 N N . LEU A 1 175 ? -13.076 4.369 -4.533 1.00 73.19 175 LEU A N 1
ATOM 1454 C CA . LEU A 1 175 ? -13.369 4.377 -3.096 1.00 73.19 175 LEU A CA 1
ATOM 1455 C C . LEU A 1 175 ? -14.161 3.145 -2.646 1.00 73.19 175 LEU A C 1
ATOM 1457 O O . LEU A 1 175 ? -13.893 2.617 -1.571 1.00 73.19 175 LEU A O 1
ATOM 1461 N N . LEU A 1 176 ? -15.118 2.676 -3.450 1.00 68.38 176 LEU A N 1
ATOM 1462 C CA . LEU A 1 176 ? -15.871 1.449 -3.173 1.00 68.38 176 LEU A CA 1
ATOM 1463 C C . LEU A 1 176 ? -14.982 0.205 -3.284 1.00 68.38 176 LEU A C 1
ATOM 1465 O O . LEU A 1 176 ? -15.083 -0.694 -2.458 1.00 68.38 176 LEU A O 1
ATOM 1469 N N . CYS A 1 177 ? -14.045 0.186 -4.234 1.00 62.81 177 CYS A N 1
ATOM 1470 C CA . CYS A 1 177 ? -13.052 -0.884 -4.353 1.00 62.81 177 CYS A CA 1
ATOM 1471 C C . CYS A 1 177 ? -12.085 -0.946 -3.157 1.00 62.81 177 CYS A C 1
ATOM 1473 O O . CYS A 1 177 ? -11.508 -2.000 -2.915 1.00 62.81 177 CYS A O 1
ATOM 1475 N N . LEU A 1 178 ? -11.921 0.155 -2.414 1.00 55.34 178 LEU A N 1
ATOM 1476 C CA . LEU A 1 178 ? -11.062 0.247 -1.228 1.00 55.34 178 LEU A CA 1
ATOM 1477 C C . LEU A 1 178 ? -11.792 -0.049 0.098 1.00 55.34 178 LEU A C 1
ATOM 1479 O O . LEU A 1 178 ? -11.127 -0.192 1.122 1.00 55.34 178 LEU A O 1
ATOM 1483 N N . LYS A 1 179 ? -13.134 -0.101 0.107 1.00 48.47 179 LYS A N 1
ATOM 1484 C CA . LYS A 1 179 ? -13.961 -0.236 1.326 1.00 48.47 179 LYS A CA 1
ATOM 1485 C C . LYS A 1 179 ? -14.559 -1.635 1.556 1.00 48.47 179 LYS A C 1
ATOM 1487 O O . LYS A 1 179 ? -15.084 -1.864 2.642 1.00 48.47 179 LYS A O 1
ATOM 1492 N N . GLU A 1 180 ? -14.486 -2.544 0.582 1.00 44.19 180 GLU A N 1
ATOM 1493 C CA . GLU A 1 180 ? -14.995 -3.935 0.652 1.00 44.19 180 GLU A CA 1
ATOM 1494 C C . GLU A 1 180 ? -13.884 -4.965 0.884 1.00 44.19 180 GLU A C 1
ATOM 1496 O O . GLU A 1 180 ? -14.132 -5.973 1.584 1.00 44.19 180 GLU A O 1
#

Foldseek 3Di:
DQAFLQVVCVVVVNDDFFWKDFQPDDPQKIWTFGDWDDPDPDDGWTFTFMGGNLHTDCVVVVDVCCVPVRTDPPRRDSGIDTDPPRPPVPPPDDPVVSVVLVPQAFAQQRADCDDDRHRDGVVRCCVVPVVVLLVCLPPPLSYAHDPVRQVVSCVVDPPDHRDPVSVVSNVVSVVVSVPD